Protein AF-A0AAW0PYR7-F1 (afdb_monomer)

Organism: NCBI:txid88201

InterPro domains:
  IPR011989 Armadillo-like helical [G3DSA:1.25.10.10] (12-67)
  IPR011989 Armadillo-like helical [G3DSA:1.25.10.10] (68-283)
  IPR021850 Symplekin/Pta1 [PTHR15245] (65-331)
  IPR032460 Symplekin/Pta1, N-terminal [PF11935] (59-269)

Secondary structure (DSSP, 8-state):
-------------PPP------HHHHHHHHHHHHTTS-HHHHHHHHHHHHHHHHHT-TTHHHHHHHHHHT-SS--HHHHHHHHHHHHHHHHHHHGGG-S-HHHHHHHHHHHHHHHHHTS---TT----GGGSSS--GGGS-TT-SS--HHHHHHHHHHHHHHHHHHHT-TT--HHHHHHHHHHHHHHHHH-GGGHHHHHHHHHHHHHS--TTS-HHHHHHHHHHHHHHHHHHHTSGGGGGGHHHHHHHHHHTT--HHHHHHHSPPP----------------------------------PPPPPPPPPPPPPPPPHHHHHHHHHHHHHS--------

Radius of gyration: 31.02 Å; Cα contacts (8 Å, |Δi|>4): 263; chains: 1; bounding box: 102×97×80 Å

pLDDT: mean 72.27, std 25.05, range [26.89, 98.81]

Sequence (338 aa):
MNYIEEEEVPQKKATPKNVDMTTSERVVELLNQAALIPTDEKLTVLKQVQELIINKDPSLLDNFLDWLVRSKVISEMQEACWDMLTQMKGEVLELLDSENDGVRTHAIKFTEALIIALSPRTQDSEVPKRQENDISLDKVPKDHSYIRYDTLCEEGKTALEKLLKFMVHPAISSINLTTALGSLATIARQRPMFMSEVVQAYETLHANLPPTLAKSQVSSVRKNLKMHLVAVLKHPCSLEFHGHISTLLQDLGMPQSEIARSTPAVREQRKRSRHEQYTEGKKVKIEPALIDEDEDKEEPAPLSVPKPAPVPTAQSAIDLTAEFLRPLLTPRTSPTWC

Mean predicted aligned error: 16.77 Å

Foldseek 3Di:
DDDDDDDDDDDDDDDPPPPPQDLLNLLVVLLVVLVPDDPVCNVVSLVVNLCCCLPPNVLSLQVLVVVLQPDLDADPSNVSVVVSVVVSLVVLLVQCVPPDLVSVLSSLVSLLSLLLQLADFDPQADDDPVCPPGHHLVSHDCVRPPDHSVVSNVVSVVSVVSLLVSLLDLPRDLSSNLSSLVSLLNCCRRPVVCVVVSLVSLVVCLVRPRPPDDPVSVLVNLVSSLVSLLSNQLRQSCVVVLVSSVVSNVVSPHDPVVSVVSHDDNPDPPPPPDPDDDDDDDDDDDDDDDDDDDDDDDDDDDDDDDDDDDDPPDQPVVNVVVVVCVVVPDPPPDDDDD

Solvent-accessible surface area (backbone atoms only — not comparable to full-atom values): 20804 Å² total; per-residue (Å²): 141,80,88,79,84,80,83,80,76,82,79,79,77,79,74,81,77,79,76,82,74,48,74,66,57,50,41,53,50,40,52,59,48,40,74,74,47,61,75,82,59,25,58,56,41,47,49,50,42,48,46,44,34,56,74,70,40,60,67,55,60,34,56,55,54,47,55,56,71,72,43,92,69,84,48,75,68,55,50,53,54,49,52,52,51,53,51,49,56,52,54,42,62,56,31,57,72,45,92,46,67,69,54,23,44,37,27,48,55,42,45,42,51,47,32,52,38,27,34,50,66,56,97,82,33,58,68,55,82,95,49,65,83,57,50,31,41,69,77,52,57,79,81,43,92,79,60,54,51,68,61,43,40,51,51,16,50,51,47,47,52,53,53,57,55,51,68,71,39,62,81,60,47,69,65,44,47,46,51,46,50,53,38,44,37,48,44,27,41,36,34,56,90,46,32,66,62,44,52,52,50,51,52,50,41,70,78,57,61,49,85,77,53,52,74,69,44,50,52,50,44,51,53,47,52,45,54,35,51,52,59,41,39,45,37,75,79,31,64,84,46,39,71,62,56,49,50,55,35,42,79,69,69,45,56,68,71,60,52,60,69,45,45,55,79,81,80,75,77,79,78,80,80,74,82,82,79,86,79,87,83,90,86,90,89,86,86,88,88,81,87,87,86,89,81,90,86,83,87,82,84,87,82,87,78,87,81,82,78,84,72,83,75,77,77,48,73,66,56,55,50,55,63,62,45,52,72,75,73,45,82,80,76,72,83,84,77,131

Structure (mmCIF, N/CA/C/O backbone):
data_AF-A0AAW0PYR7-F1
#
_entry.id   AF-A0AAW0PYR7-F1
#
loop_
_atom_site.group_PDB
_atom_site.id
_atom_site.type_symbol
_atom_site.label_atom_id
_atom_site.label_alt_id
_atom_site.label_comp_id
_atom_site.label_asym_id
_atom_site.label_entity_id
_atom_site.label_seq_id
_atom_site.pdbx_PDB_ins_code
_atom_site.Cartn_x
_atom_site.Cartn_y
_atom_site.Cartn_z
_atom_site.occupancy
_atom_site.B_iso_or_equiv
_atom_site.auth_seq_id
_atom_site.auth_comp_id
_atom_site.auth_asym_id
_atom_site.auth_atom_id
_atom_site.pdbx_PDB_model_num
ATOM 1 N N . MET A 1 1 ? 17.663 77.689 -35.319 1.00 43.22 1 MET A N 1
ATOM 2 C CA . MET A 1 1 ? 17.944 77.029 -34.032 1.00 43.22 1 MET A CA 1
ATOM 3 C C . MET A 1 1 ? 16.604 76.638 -33.445 1.00 43.22 1 MET A C 1
ATOM 5 O O . MET A 1 1 ? 15.871 77.524 -33.044 1.00 43.22 1 MET A O 1
ATOM 9 N N . ASN A 1 2 ? 16.237 75.368 -33.590 1.00 33.62 2 ASN A N 1
ATOM 10 C CA . ASN A 1 2 ? 15.246 74.646 -32.792 1.00 33.62 2 ASN A CA 1
ATOM 11 C C . ASN A 1 2 ? 15.366 73.183 -33.221 1.00 33.62 2 ASN A C 1
ATOM 13 O O . ASN A 1 2 ? 15.065 72.836 -34.360 1.00 33.62 2 ASN A O 1
ATOM 17 N N . TYR A 1 3 ? 15.948 72.398 -32.320 1.00 33.00 3 TYR A N 1
ATOM 18 C CA . TYR A 1 3 ? 16.056 70.950 -32.382 1.00 33.00 3 TYR A CA 1
ATOM 19 C C . TYR A 1 3 ? 14.651 70.355 -32.246 1.00 33.00 3 TYR A C 1
ATOM 21 O O . TYR A 1 3 ? 13.912 70.744 -31.343 1.00 33.00 3 TYR A O 1
ATOM 29 N N . ILE A 1 4 ? 14.294 69.430 -33.132 1.00 42.66 4 ILE A N 1
ATOM 30 C CA . ILE A 1 4 ? 13.212 68.472 -32.904 1.00 42.66 4 ILE A CA 1
ATOM 31 C C . ILE A 1 4 ? 13.921 67.122 -32.822 1.00 42.66 4 ILE A C 1
ATOM 33 O O . ILE A 1 4 ? 14.492 66.667 -33.809 1.00 42.66 4 ILE A O 1
ATOM 37 N N . GLU A 1 5 ? 13.982 66.570 -31.614 1.00 38.25 5 GLU A N 1
ATOM 38 C CA . GLU A 1 5 ? 14.457 65.214 -31.347 1.00 38.25 5 GLU A CA 1
ATOM 39 C C . GLU A 1 5 ? 13.435 64.222 -31.919 1.00 38.25 5 GLU A C 1
ATOM 41 O O . GLU A 1 5 ? 12.258 64.259 -31.560 1.00 38.25 5 GLU A O 1
ATOM 46 N N . GLU A 1 6 ? 13.870 63.359 -32.837 1.00 37.06 6 GLU A N 1
ATOM 47 C CA . GLU A 1 6 ? 13.116 62.167 -33.223 1.00 37.06 6 GLU A CA 1
ATOM 48 C C . GLU A 1 6 ? 13.254 61.130 -32.096 1.00 37.06 6 GLU A C 1
ATOM 50 O O . GLU A 1 6 ? 14.354 60.663 -31.800 1.00 37.06 6 GLU A O 1
ATOM 55 N N . GLU A 1 7 ? 12.143 60.789 -31.438 1.00 35.47 7 GLU A N 1
ATOM 56 C CA . GLU A 1 7 ? 12.083 59.689 -30.472 1.00 35.47 7 GLU A CA 1
ATOM 57 C C . GLU A 1 7 ? 12.311 58.342 -31.185 1.00 35.47 7 GLU A C 1
ATOM 59 O O . GLU A 1 7 ? 11.448 57.848 -31.916 1.00 35.47 7 GLU A O 1
ATOM 64 N N . GLU A 1 8 ? 13.458 57.703 -30.937 1.00 35.62 8 GLU A N 1
ATOM 65 C CA . GLU A 1 8 ? 13.654 56.280 -31.228 1.00 35.62 8 GLU A CA 1
ATOM 66 C C . GLU A 1 8 ? 12.763 55.430 -30.307 1.00 35.62 8 GLU A C 1
ATOM 68 O O . GLU A 1 8 ? 12.944 55.370 -29.089 1.00 35.62 8 GLU A O 1
ATOM 73 N N . VAL A 1 9 ? 11.806 54.715 -30.900 1.00 41.12 9 VAL A N 1
ATOM 74 C CA . VAL A 1 9 ? 11.006 53.695 -30.211 1.00 41.12 9 VAL A CA 1
ATOM 75 C C . VAL A 1 9 ? 11.926 52.538 -29.784 1.00 41.12 9 VAL A C 1
ATOM 77 O O . VAL A 1 9 ? 12.527 51.900 -30.653 1.00 41.12 9 VAL A O 1
ATOM 80 N N . PRO A 1 10 ? 12.025 52.176 -28.487 1.00 35.16 10 PRO A N 1
ATOM 81 C CA . PRO A 1 10 ? 12.918 51.107 -28.064 1.00 35.16 10 PRO A CA 1
ATOM 82 C C . PRO A 1 10 ? 12.384 49.754 -28.532 1.00 35.16 10 PRO A C 1
ATOM 84 O O . PRO A 1 10 ? 11.321 49.286 -28.111 1.00 35.16 10 PRO A O 1
ATOM 87 N N . GLN A 1 11 ? 13.158 49.090 -29.383 1.00 35.56 11 GLN A N 1
ATOM 88 C CA . GLN A 1 11 ? 12.917 47.717 -29.801 1.00 35.56 11 GLN A CA 1
ATOM 89 C C . GLN A 1 11 ? 13.032 46.800 -28.571 1.00 35.56 11 GLN A C 1
ATOM 91 O O . GLN A 1 11 ? 14.121 46.579 -28.035 1.00 35.56 11 GLN A O 1
ATOM 96 N N . LYS A 1 12 ? 11.897 46.283 -28.078 1.00 35.50 12 LYS A N 1
ATOM 97 C CA . LYS A 1 12 ? 11.866 45.314 -26.972 1.00 35.50 12 LYS A CA 1
ATOM 98 C C . LYS A 1 12 ? 12.662 44.067 -27.371 1.00 35.50 12 LYS A C 1
ATOM 100 O O . LYS A 1 12 ? 12.169 43.228 -28.121 1.00 35.50 12 LYS A O 1
ATOM 105 N N . LYS A 1 13 ? 13.883 43.930 -26.842 1.00 33.69 13 LYS A N 1
ATOM 106 C CA . LYS A 1 13 ? 14.625 42.664 -26.840 1.00 33.69 13 LYS A CA 1
ATOM 107 C C . LYS A 1 13 ? 13.787 41.633 -26.086 1.00 33.69 13 LYS A C 1
ATOM 109 O O . LYS A 1 13 ? 13.583 41.762 -24.881 1.00 33.69 13 LYS A O 1
ATOM 114 N N . ALA A 1 14 ? 13.282 40.634 -26.804 1.00 32.53 14 ALA A N 1
ATOM 115 C CA . ALA A 1 14 ? 12.663 39.469 -26.196 1.00 32.53 14 ALA A CA 1
ATOM 116 C C . ALA A 1 14 ? 13.722 38.746 -25.353 1.00 32.53 14 ALA A C 1
ATOM 118 O O . ALA A 1 14 ? 14.734 38.277 -25.874 1.00 32.53 14 ALA A O 1
ATOM 119 N N . THR A 1 15 ? 13.506 38.691 -24.043 1.00 30.23 15 THR A N 1
ATOM 120 C CA . THR A 1 15 ? 14.236 37.789 -23.158 1.00 30.23 15 THR A CA 1
ATOM 121 C C . THR A 1 15 ? 13.886 36.347 -23.541 1.00 30.23 15 THR A C 1
ATOM 123 O O . THR A 1 15 ? 12.708 36.057 -23.779 1.00 30.23 15 THR A O 1
ATOM 126 N N . PRO A 1 16 ? 14.863 35.427 -23.641 1.00 33.25 16 PRO A N 1
ATOM 127 C CA . PRO A 1 16 ? 14.550 34.030 -23.901 1.00 33.25 16 PRO A CA 1
ATOM 128 C C . PRO A 1 16 ? 13.720 33.503 -22.726 1.00 33.25 16 PRO A C 1
ATOM 130 O O . PRO A 1 16 ? 14.132 33.599 -21.569 1.00 33.25 16 PRO A O 1
ATOM 133 N N . LYS A 1 17 ? 12.517 32.998 -23.023 1.00 33.50 17 LYS A N 1
ATOM 134 C CA . LYS A 1 17 ? 11.684 32.294 -22.045 1.00 33.50 17 LYS A CA 1
ATOM 135 C C . LYS A 1 17 ? 12.481 31.085 -21.561 1.00 33.50 17 LYS A C 1
ATOM 137 O O . LYS A 1 17 ? 12.756 30.187 -22.350 1.00 33.50 17 LYS A O 1
ATOM 142 N N . ASN A 1 18 ? 12.856 31.093 -20.285 1.00 34.41 18 ASN A N 1
ATOM 143 C CA . ASN A 1 18 ? 13.341 29.904 -19.601 1.00 34.41 18 ASN A CA 1
ATOM 144 C C . ASN A 1 18 ? 12.210 28.872 -19.689 1.00 34.41 18 ASN A C 1
ATOM 146 O O . ASN A 1 18 ? 11.115 29.121 -19.185 1.00 34.41 18 ASN A O 1
ATOM 150 N N . VAL A 1 19 ? 12.427 27.793 -20.437 1.00 41.25 19 VAL A N 1
ATOM 151 C CA . VAL A 1 19 ? 11.472 26.688 -20.507 1.00 41.25 19 VAL A CA 1
ATOM 152 C C . VAL A 1 19 ? 11.574 25.983 -19.162 1.00 41.25 19 VAL A C 1
ATOM 154 O O . VAL A 1 19 ? 12.607 25.386 -18.867 1.00 41.25 19 VAL A O 1
ATOM 157 N N . ASP A 1 20 ? 10.546 26.118 -18.324 1.00 40.44 20 ASP A N 1
ATOM 158 C CA . ASP A 1 20 ? 10.437 25.335 -17.095 1.00 40.44 20 ASP A CA 1
ATOM 159 C C . ASP A 1 20 ? 10.417 23.854 -17.482 1.00 40.44 20 ASP A C 1
ATOM 161 O O . ASP A 1 20 ? 9.446 23.350 -18.046 1.00 40.44 20 ASP A O 1
ATOM 165 N N . MET A 1 21 ? 11.535 23.181 -17.227 1.00 50.12 21 MET A N 1
ATOM 166 C CA . MET A 1 21 ? 11.726 21.765 -17.500 1.00 50.12 21 MET A CA 1
ATOM 167 C C . MET A 1 21 ? 10.786 20.944 -16.615 1.00 50.12 21 MET A C 1
ATOM 169 O O . MET A 1 21 ? 10.737 21.125 -15.393 1.00 50.12 21 MET A O 1
ATOM 173 N N . THR A 1 22 ? 10.030 20.030 -17.217 1.00 64.88 22 THR A N 1
ATOM 174 C CA . THR A 1 22 ? 9.122 19.151 -16.474 1.00 64.88 22 THR A CA 1
ATOM 175 C C . THR A 1 22 ? 9.916 18.168 -15.610 1.00 64.88 22 THR A C 1
ATOM 177 O O . THR A 1 22 ? 11.060 17.823 -15.905 1.00 64.88 22 THR A O 1
ATOM 180 N N . THR A 1 23 ? 9.314 17.661 -14.528 1.00 54.09 23 THR A N 1
ATOM 181 C CA . THR A 1 23 ? 9.998 16.689 -13.647 1.00 54.09 23 THR A CA 1
ATOM 182 C C . THR A 1 23 ? 10.374 15.402 -14.397 1.00 54.09 23 THR A C 1
ATOM 184 O O . THR A 1 23 ? 11.406 14.809 -14.102 1.00 54.09 23 THR A O 1
ATOM 187 N N . SER A 1 24 ? 9.609 15.035 -15.432 1.00 44.00 24 SER A N 1
ATOM 188 C CA . SER A 1 24 ? 9.922 13.916 -16.329 1.00 44.00 24 SER A CA 1
ATOM 189 C C . SER A 1 24 ? 11.177 14.155 -17.179 1.00 44.00 24 SER A C 1
ATOM 191 O O . SER A 1 24 ? 12.067 13.310 -17.202 1.00 44.00 24 SER A O 1
ATOM 193 N N . GLU A 1 25 ? 11.303 15.332 -17.798 1.00 55.03 25 GLU A N 1
ATOM 194 C CA . GLU A 1 25 ? 12.482 15.724 -18.581 1.00 55.03 25 GLU A CA 1
ATOM 195 C C . GLU A 1 25 ? 13.717 15.817 -17.689 1.00 55.03 25 GLU A C 1
ATOM 197 O O . GLU A 1 25 ? 14.790 15.354 -18.071 1.00 55.03 25 GLU A O 1
ATOM 202 N N . ARG A 1 26 ? 13.545 16.319 -16.461 1.00 60.19 26 ARG A N 1
ATOM 203 C CA . ARG A 1 26 ? 14.627 16.382 -15.483 1.00 60.19 26 ARG A CA 1
ATOM 204 C C . ARG A 1 26 ? 15.095 14.995 -15.048 1.00 60.19 26 ARG A C 1
ATOM 206 O O . ARG A 1 26 ? 16.295 14.787 -14.916 1.00 60.19 26 ARG A O 1
ATOM 213 N N . VAL A 1 27 ? 14.184 14.042 -14.842 1.00 53.91 27 VAL A N 1
ATOM 214 C CA . VAL A 1 27 ? 14.557 12.658 -14.514 1.00 53.91 27 VAL A CA 1
ATOM 215 C C . VAL A 1 27 ? 15.264 11.989 -15.691 1.00 53.91 27 VAL A C 1
ATOM 217 O O . VAL A 1 27 ? 16.297 11.365 -15.480 1.00 53.91 27 VAL A O 1
ATOM 220 N N . VAL A 1 28 ? 14.791 12.171 -16.926 1.00 50.06 28 VAL A N 1
ATOM 221 C CA . VAL A 1 28 ? 15.466 11.642 -18.125 1.00 50.06 28 VAL A CA 1
ATOM 222 C C . VAL A 1 28 ? 16.863 12.247 -18.299 1.00 50.06 28 VAL A C 1
ATOM 224 O O . VAL A 1 28 ? 17.816 11.522 -18.571 1.00 50.06 28 VAL A O 1
ATOM 227 N N . GLU A 1 29 ? 17.021 13.556 -18.097 1.00 59.75 29 GLU A N 1
ATOM 228 C CA . GLU A 1 29 ? 18.321 14.230 -18.158 1.00 59.75 29 GLU A CA 1
ATOM 229 C C . GLU A 1 29 ? 19.278 13.715 -17.075 1.00 59.75 29 GLU A C 1
ATOM 231 O O . GLU A 1 29 ? 20.422 13.381 -17.375 1.00 59.75 29 GLU A O 1
ATOM 236 N N . LEU A 1 30 ? 18.802 13.580 -15.835 1.00 58.44 30 LEU A N 1
ATOM 237 C CA . LEU A 1 30 ? 19.595 13.040 -14.731 1.00 58.44 30 LEU A CA 1
ATOM 238 C C . LEU A 1 30 ? 19.968 11.569 -14.964 1.00 58.44 30 LEU A C 1
ATOM 240 O O . LEU A 1 30 ? 21.088 11.173 -14.661 1.00 58.44 30 LEU A O 1
ATOM 244 N N . LEU A 1 31 ? 19.081 10.759 -15.544 1.00 50.75 31 LEU A N 1
ATOM 245 C CA . LEU A 1 31 ? 19.384 9.370 -15.900 1.00 50.75 31 LEU A CA 1
ATOM 246 C C . LEU A 1 31 ? 20.433 9.286 -17.020 1.00 50.75 31 LEU A C 1
ATOM 248 O O . LEU A 1 31 ? 21.389 8.521 -16.901 1.00 50.75 31 LEU A O 1
ATOM 252 N N . ASN A 1 32 ? 20.315 10.121 -18.055 1.00 57.72 32 ASN A N 1
ATOM 253 C CA . ASN A 1 32 ? 21.316 10.226 -19.121 1.00 57.72 32 ASN A CA 1
ATOM 254 C C . ASN A 1 32 ? 22.664 10.724 -18.589 1.00 57.72 32 ASN A C 1
ATOM 256 O O . ASN A 1 32 ? 23.714 10.245 -19.011 1.00 57.72 32 ASN A O 1
ATOM 260 N N . GLN A 1 33 ? 22.645 11.653 -17.633 1.00 59.59 33 GLN A N 1
ATOM 261 C CA . GLN A 1 33 ? 23.845 12.113 -16.951 1.00 59.59 33 GLN A CA 1
ATOM 262 C C . GLN A 1 33 ? 24.462 10.964 -16.146 1.00 59.59 33 GLN A C 1
ATOM 264 O O . GLN A 1 33 ? 25.628 10.655 -16.349 1.00 59.59 33 GLN A O 1
ATOM 269 N N . ALA A 1 34 ? 23.681 10.259 -15.320 1.00 50.59 34 ALA A N 1
ATOM 270 C CA . ALA A 1 34 ? 24.126 9.115 -14.519 1.00 50.59 34 ALA A CA 1
ATOM 271 C C . ALA A 1 34 ? 24.724 7.958 -15.344 1.00 50.59 34 ALA A C 1
ATOM 273 O O . ALA A 1 34 ? 25.555 7.211 -14.823 1.00 50.59 34 ALA A O 1
ATOM 274 N N . ALA A 1 35 ? 24.328 7.802 -16.610 1.00 49.88 35 ALA A N 1
ATOM 275 C CA . ALA A 1 35 ? 24.907 6.819 -17.527 1.00 49.88 35 ALA A CA 1
ATOM 276 C C . ALA A 1 35 ? 26.350 7.158 -17.956 1.00 49.88 35 ALA A C 1
ATOM 278 O O . ALA A 1 35 ? 27.081 6.271 -18.391 1.00 49.88 35 ALA A O 1
ATOM 279 N N . LEU A 1 36 ? 26.767 8.422 -17.820 1.00 59.31 36 LEU A N 1
ATOM 280 C CA . LEU A 1 36 ? 28.033 8.950 -18.340 1.00 59.31 36 LEU A CA 1
ATOM 281 C C . LEU A 1 36 ? 29.072 9.285 -17.252 1.00 59.31 36 LEU A C 1
ATOM 283 O O . LEU A 1 36 ? 30.205 9.622 -17.594 1.00 59.31 36 LEU A O 1
ATOM 287 N N . ILE A 1 37 ? 28.718 9.205 -15.962 1.00 50.97 37 ILE A N 1
ATOM 288 C CA . ILE A 1 37 ? 29.590 9.582 -14.828 1.00 50.97 37 ILE A CA 1
ATOM 289 C C . ILE A 1 37 ? 30.110 8.366 -14.036 1.00 50.97 37 ILE A C 1
ATOM 291 O O . ILE A 1 37 ? 29.413 7.350 -13.938 1.00 50.97 37 ILE A O 1
ATOM 295 N N . PRO A 1 38 ? 31.313 8.462 -13.426 1.00 50.78 38 PRO A N 1
ATOM 296 C CA . PRO A 1 38 ? 31.878 7.422 -12.564 1.00 50.78 38 PRO A CA 1
ATOM 297 C C . PRO A 1 38 ? 31.019 7.131 -11.321 1.00 50.78 38 PRO A C 1
ATOM 299 O O . PRO A 1 38 ? 30.255 7.978 -10.852 1.00 50.78 38 PRO A O 1
ATOM 302 N N . THR A 1 39 ? 31.187 5.931 -10.758 1.00 49.97 39 THR A N 1
ATOM 303 C CA . THR A 1 39 ? 30.359 5.341 -9.687 1.00 49.97 39 THR A CA 1
ATOM 304 C C . THR A 1 39 ? 30.121 6.254 -8.476 1.00 49.97 39 THR A C 1
ATOM 306 O O . THR A 1 39 ? 29.016 6.262 -7.932 1.00 49.97 39 THR A O 1
ATOM 309 N N . ASP A 1 40 ? 31.108 7.061 -8.086 1.00 50.38 40 ASP A N 1
ATOM 310 C CA . ASP A 1 40 ? 31.042 7.892 -6.876 1.00 50.38 40 ASP A CA 1
ATOM 311 C C . ASP A 1 40 ? 30.098 9.103 -7.028 1.00 50.38 40 ASP A C 1
ATOM 313 O O . ASP A 1 40 ? 29.408 9.489 -6.083 1.00 50.38 40 ASP A O 1
ATOM 317 N N . GLU A 1 41 ? 29.989 9.668 -8.236 1.00 53.16 41 GLU A N 1
ATOM 318 C CA . GLU A 1 41 ? 29.075 10.783 -8.545 1.00 53.16 41 GLU A CA 1
ATOM 319 C C . GLU A 1 41 ? 27.682 10.290 -8.961 1.00 53.16 41 GLU A C 1
ATOM 321 O O . GLU A 1 41 ? 26.674 10.976 -8.752 1.00 53.16 41 GLU A O 1
ATOM 326 N N . LYS A 1 42 ? 27.608 9.051 -9.463 1.00 49.62 42 LYS A N 1
ATOM 327 C CA . LYS A 1 42 ? 26.368 8.370 -9.846 1.00 49.62 42 LYS A CA 1
ATOM 328 C C . LYS A 1 42 ? 25.388 8.268 -8.676 1.00 49.62 42 LYS A C 1
ATOM 330 O O . LYS A 1 42 ? 24.206 8.537 -8.857 1.00 49.62 42 LYS A O 1
ATOM 335 N N . LEU A 1 43 ? 25.873 7.989 -7.463 1.00 47.50 43 LEU A N 1
ATOM 336 C CA . LEU A 1 43 ? 25.052 7.953 -6.243 1.00 47.50 43 LEU A CA 1
ATOM 337 C C . LEU A 1 43 ? 24.356 9.289 -5.940 1.00 47.50 43 LEU A C 1
ATOM 339 O O . LEU A 1 43 ? 23.258 9.296 -5.391 1.00 47.50 43 LEU A O 1
ATOM 343 N N . THR A 1 44 ? 24.957 10.424 -6.302 1.00 53.12 44 THR A N 1
ATOM 344 C CA . THR A 1 44 ? 24.372 11.754 -6.055 1.00 53.12 44 THR A CA 1
ATOM 345 C C . THR A 1 44 ? 23.258 12.061 -7.051 1.00 53.12 44 THR A C 1
ATOM 347 O O . THR A 1 44 ? 22.194 12.543 -6.666 1.00 53.12 44 THR A O 1
ATOM 350 N N . VAL A 1 45 ? 23.469 11.728 -8.324 1.00 52.75 45 VAL A N 1
ATOM 351 C CA . VAL A 1 45 ? 22.460 11.896 -9.380 1.00 52.75 45 VAL A CA 1
ATOM 352 C C . VAL A 1 45 ? 21.302 10.911 -9.200 1.00 52.75 45 VAL A C 1
ATOM 354 O O . VAL A 1 45 ? 20.140 11.287 -9.337 1.00 52.75 45 VAL A O 1
ATOM 357 N N . LEU A 1 46 ? 21.597 9.678 -8.786 1.00 52.34 46 LEU A N 1
ATOM 358 C CA . LEU A 1 46 ? 20.591 8.680 -8.426 1.00 52.34 46 LEU A CA 1
ATOM 359 C C . LEU A 1 46 ? 19.774 9.104 -7.207 1.00 52.34 46 LEU A C 1
ATOM 361 O O . LEU A 1 46 ? 18.556 8.976 -7.244 1.00 52.34 46 LEU A O 1
ATOM 365 N N . LYS A 1 47 ? 20.395 9.700 -6.181 1.00 55.03 47 LYS A N 1
ATOM 366 C CA . LYS A 1 47 ? 19.660 10.308 -5.062 1.00 55.03 47 LYS A CA 1
ATOM 367 C C . LYS A 1 47 ? 18.739 11.436 -5.519 1.00 55.03 47 LYS A C 1
ATOM 369 O O . LYS A 1 47 ? 17.653 11.546 -4.976 1.00 55.03 47 LYS A O 1
ATOM 374 N N . GLN A 1 48 ? 19.110 12.226 -6.529 1.00 57.84 48 GLN A N 1
ATOM 375 C CA . GLN A 1 48 ? 18.228 13.262 -7.085 1.00 57.84 48 GLN A CA 1
ATOM 376 C C . GLN A 1 48 ? 17.056 12.673 -7.878 1.00 57.84 48 GLN A C 1
ATOM 378 O O . GLN A 1 48 ? 15.932 13.139 -7.730 1.00 57.84 48 GLN A O 1
ATOM 383 N N . VAL A 1 49 ? 17.281 11.634 -8.688 1.00 55.81 49 VAL A N 1
ATOM 384 C CA . VAL A 1 49 ? 16.196 10.917 -9.387 1.00 55.81 49 VAL A CA 1
ATOM 385 C C . VAL A 1 49 ? 15.265 10.241 -8.383 1.00 55.81 49 VAL A C 1
ATOM 387 O O . VAL A 1 49 ? 14.049 10.378 -8.480 1.00 55.81 49 VAL A O 1
ATOM 390 N N . GLN A 1 50 ? 15.838 9.585 -7.378 1.00 52.78 50 GLN A N 1
ATOM 391 C CA . GLN A 1 50 ? 15.122 8.994 -6.259 1.00 52.78 50 GLN A CA 1
ATOM 392 C C . GLN A 1 50 ? 14.325 10.061 -5.497 1.00 52.78 50 GLN A C 1
ATOM 394 O O . GLN A 1 50 ? 13.150 9.859 -5.232 1.00 52.78 50 GLN A O 1
ATOM 399 N N . GLU A 1 51 ? 14.904 11.223 -5.198 1.00 57.41 51 GLU A N 1
ATOM 400 C CA . GLU A 1 51 ? 14.215 12.328 -4.527 1.00 57.41 51 GLU A CA 1
ATOM 401 C C . GLU A 1 51 ? 13.065 12.880 -5.383 1.00 57.41 51 GLU A C 1
ATOM 403 O O . GLU A 1 51 ? 11.987 13.158 -4.864 1.00 57.41 51 GLU A O 1
ATOM 408 N N . LEU A 1 52 ? 13.238 12.975 -6.703 1.00 57.66 52 LEU A N 1
ATOM 409 C CA . LEU A 1 52 ? 12.181 13.408 -7.618 1.00 57.66 52 LEU A CA 1
ATOM 410 C C . LEU A 1 52 ? 11.053 12.371 -7.733 1.00 57.66 52 LEU A C 1
ATOM 412 O O . LEU A 1 52 ? 9.883 12.745 -7.714 1.00 57.66 52 LEU A O 1
ATOM 416 N N . ILE A 1 53 ? 11.364 11.078 -7.792 1.00 58.81 53 ILE A N 1
ATOM 417 C CA . ILE A 1 53 ? 10.351 10.019 -7.912 1.00 58.81 53 ILE A CA 1
ATOM 418 C C . ILE A 1 53 ? 9.650 9.759 -6.568 1.00 58.81 53 ILE A C 1
ATOM 420 O O . ILE A 1 53 ? 8.430 9.625 -6.527 1.00 58.81 53 ILE A O 1
ATOM 424 N N . ILE A 1 54 ? 10.388 9.736 -5.454 1.00 54.31 54 ILE A N 1
ATOM 425 C CA . ILE A 1 54 ? 9.839 9.491 -4.111 1.00 54.31 54 ILE A CA 1
ATOM 426 C C . ILE A 1 54 ? 9.090 10.719 -3.577 1.00 54.31 54 ILE A C 1
ATOM 428 O O . ILE A 1 54 ? 8.001 10.568 -3.022 1.00 54.31 54 ILE A O 1
ATOM 432 N N . ASN A 1 55 ? 9.655 11.926 -3.714 1.00 44.00 55 ASN A N 1
ATOM 433 C CA . ASN A 1 55 ? 9.121 13.122 -3.050 1.00 44.00 55 ASN A CA 1
ATOM 434 C C . ASN A 1 55 ? 8.316 14.044 -3.971 1.00 44.00 55 ASN A C 1
ATOM 436 O O . ASN A 1 55 ? 7.564 14.873 -3.456 1.00 44.00 55 ASN A O 1
ATOM 440 N N . LYS A 1 56 ? 8.459 13.948 -5.303 1.00 48.81 56 LYS A N 1
ATOM 441 C CA . LYS A 1 56 ? 7.707 14.809 -6.233 1.00 48.81 56 LYS A CA 1
ATOM 442 C C . LYS A 1 56 ? 6.650 14.083 -7.047 1.00 48.81 56 LYS A C 1
ATOM 444 O O . LYS A 1 56 ? 5.526 14.577 -7.078 1.00 48.81 56 LYS A O 1
ATOM 449 N N . ASP A 1 57 ? 6.970 12.965 -7.694 1.00 55.22 57 ASP A N 1
ATOM 450 C CA . ASP A 1 57 ? 5.991 12.300 -8.556 1.00 55.22 57 ASP A CA 1
ATOM 451 C C . ASP A 1 57 ? 6.218 10.784 -8.729 1.00 55.22 57 ASP A C 1
ATOM 453 O O . ASP A 1 57 ? 6.922 10.351 -9.648 1.00 55.22 57 ASP A O 1
ATOM 457 N N . PRO A 1 58 ? 5.567 9.954 -7.891 1.00 57.38 58 PRO A N 1
ATOM 458 C CA . PRO A 1 58 ? 5.590 8.500 -8.033 1.00 57.38 58 PRO A CA 1
ATOM 459 C C . PRO A 1 58 ? 5.034 7.982 -9.371 1.00 57.38 58 PRO A C 1
ATOM 461 O O . PRO A 1 58 ? 5.350 6.854 -9.744 1.00 57.38 58 PRO A O 1
ATOM 464 N N . SER A 1 59 ? 4.248 8.779 -10.116 1.00 58.59 59 SER A N 1
ATOM 465 C CA . SER A 1 59 ? 3.677 8.369 -11.416 1.00 58.59 59 SER A CA 1
ATOM 466 C C . SER A 1 59 ? 4.713 8.272 -12.541 1.00 58.59 59 SER A C 1
ATOM 468 O O . SER A 1 59 ? 4.448 7.714 -13.603 1.00 58.59 59 SER A O 1
ATOM 470 N N . LEU A 1 60 ? 5.942 8.743 -12.309 1.00 60.00 60 LEU A N 1
ATOM 471 C CA . LEU A 1 60 ? 7.027 8.599 -13.276 1.00 60.00 60 LEU A CA 1
ATOM 472 C C . LEU A 1 60 ? 7.394 7.134 -13.550 1.00 60.00 60 LEU A C 1
ATOM 474 O O . LEU A 1 60 ? 7.844 6.833 -14.653 1.00 60.00 60 LEU A O 1
ATOM 478 N N . LEU A 1 61 ? 7.157 6.221 -12.600 1.00 65.12 61 LEU A N 1
ATOM 479 C CA . LEU A 1 61 ? 7.352 4.781 -12.802 1.00 65.12 61 LEU A CA 1
ATOM 480 C C . LEU A 1 61 ? 6.457 4.234 -13.928 1.00 65.12 61 LEU A C 1
ATOM 482 O O . LEU A 1 61 ? 6.910 3.416 -14.734 1.00 65.12 61 LEU A O 1
ATOM 486 N N . ASP A 1 62 ? 5.233 4.750 -14.033 1.00 67.69 62 ASP A N 1
ATOM 487 C CA . ASP A 1 62 ? 4.265 4.354 -15.056 1.00 67.69 62 ASP A CA 1
ATOM 488 C C . ASP A 1 62 ? 4.706 4.831 -16.447 1.00 67.69 62 ASP A C 1
ATOM 490 O O . ASP A 1 62 ? 4.613 4.091 -17.427 1.00 67.69 62 ASP A O 1
ATOM 494 N N . ASN A 1 63 ? 5.287 6.029 -16.539 1.00 66.38 63 ASN A N 1
ATOM 495 C CA . ASN A 1 63 ? 5.775 6.578 -17.806 1.00 66.38 63 ASN A CA 1
ATOM 496 C C . ASN A 1 63 ? 6.947 5.767 -18.390 1.00 66.38 63 ASN A C 1
ATOM 498 O O . ASN A 1 63 ? 6.995 5.534 -19.599 1.00 66.38 63 ASN A O 1
ATOM 502 N N . PHE A 1 64 ? 7.880 5.304 -17.548 1.00 66.44 64 PHE A N 1
ATOM 503 C CA . PHE A 1 64 ? 9.000 4.470 -18.005 1.00 66.44 64 PHE A CA 1
ATOM 504 C C . PHE A 1 64 ? 8.548 3.076 -18.443 1.00 66.44 64 PHE A C 1
ATOM 506 O O . PHE A 1 64 ? 9.007 2.579 -19.475 1.00 66.44 64 PHE A O 1
ATOM 513 N N . LEU A 1 65 ? 7.636 2.453 -17.691 1.00 70.94 65 LEU A N 1
ATOM 514 C CA . LEU A 1 65 ? 7.089 1.151 -18.063 1.00 70.94 65 LEU A CA 1
ATOM 515 C C . LEU A 1 65 ? 6.285 1.247 -19.374 1.00 70.94 65 LEU A C 1
ATOM 517 O O . LEU A 1 65 ? 6.454 0.395 -20.245 1.00 70.94 65 LEU A O 1
ATOM 521 N N . ASP A 1 66 ? 5.489 2.305 -19.570 1.00 76.50 66 ASP A N 1
ATOM 522 C CA . ASP A 1 66 ? 4.746 2.543 -20.818 1.00 76.50 66 ASP A CA 1
ATOM 523 C C . ASP A 1 66 ? 5.677 2.743 -22.024 1.00 76.50 66 ASP A C 1
ATOM 525 O O . ASP A 1 66 ? 5.444 2.175 -23.094 1.00 76.50 66 ASP A O 1
ATOM 529 N N . TRP A 1 67 ? 6.782 3.473 -21.848 1.00 74.88 67 TRP A N 1
ATOM 530 C CA . TRP A 1 67 ? 7.775 3.677 -22.903 1.00 74.88 67 TRP A CA 1
ATOM 531 C C . TRP A 1 67 ? 8.445 2.374 -23.363 1.00 74.88 67 TRP A C 1
ATOM 533 O O . TRP A 1 67 ? 8.587 2.136 -24.570 1.00 74.88 67 TRP A O 1
ATOM 543 N N . LEU A 1 68 ? 8.827 1.507 -22.421 1.00 74.62 68 LEU A N 1
ATOM 544 C CA . LEU A 1 68 ? 9.451 0.225 -22.750 1.00 74.62 68 LEU A CA 1
ATOM 545 C C . LEU A 1 68 ? 8.464 -0.734 -23.407 1.00 74.62 68 LEU A C 1
ATOM 547 O O . LEU A 1 68 ? 8.779 -1.304 -24.445 1.00 74.62 68 LEU A O 1
ATOM 551 N N . VAL A 1 69 ? 7.250 -0.849 -22.866 1.00 79.00 69 VAL A N 1
ATOM 552 C CA . VAL A 1 69 ? 6.217 -1.766 -23.375 1.00 79.00 69 VAL A CA 1
ATOM 553 C C . VAL A 1 69 ? 5.798 -1.432 -24.810 1.00 79.00 69 VAL A C 1
ATOM 555 O O . VAL A 1 69 ? 5.453 -2.323 -25.587 1.00 79.00 69 VAL A O 1
ATOM 558 N N . ARG A 1 70 ? 5.838 -0.153 -25.198 1.00 78.62 70 ARG A N 1
ATOM 559 C CA . ARG A 1 70 ? 5.530 0.288 -26.571 1.00 78.62 70 ARG A CA 1
ATOM 560 C C . ARG A 1 70 ? 6.676 0.068 -27.561 1.00 78.62 70 ARG A C 1
ATOM 562 O O . ARG A 1 70 ? 6.458 0.177 -28.771 1.00 78.62 70 ARG A O 1
ATOM 569 N N . SER A 1 71 ? 7.884 -0.212 -27.081 1.00 75.94 71 SER A N 1
ATOM 570 C CA . SER A 1 71 ? 9.078 -0.325 -27.917 1.00 75.94 71 SER A CA 1
ATOM 571 C C . SER A 1 71 ? 9.204 -1.733 -28.501 1.00 75.94 71 SER A C 1
ATOM 573 O O . SER A 1 71 ? 9.367 -2.711 -27.785 1.00 75.94 71 SER A O 1
ATOM 575 N N . LYS A 1 72 ? 9.155 -1.850 -29.836 1.00 71.19 72 LYS A N 1
ATOM 576 C CA . LYS A 1 72 ? 9.258 -3.152 -30.533 1.00 71.19 72 LYS A CA 1
ATOM 577 C C . LYS A 1 72 ? 10.648 -3.785 -30.444 1.00 71.19 72 LYS A C 1
ATOM 579 O O . LYS A 1 72 ? 10.773 -5.003 -30.522 1.00 71.19 72 LYS A O 1
ATOM 584 N N . VAL A 1 73 ? 11.679 -2.952 -30.352 1.00 76.06 73 VAL A N 1
ATOM 585 C CA . VAL A 1 73 ? 13.075 -3.352 -30.173 1.00 76.06 73 VAL A CA 1
ATOM 586 C C . VAL A 1 73 ? 13.617 -2.497 -29.044 1.00 76.06 73 VAL A C 1
ATOM 588 O O . VAL A 1 73 ? 13.476 -1.275 -29.091 1.00 76.06 73 VAL A O 1
ATOM 591 N N . ILE A 1 74 ? 14.191 -3.143 -28.035 1.00 78.06 74 ILE A N 1
ATOM 592 C CA . ILE A 1 74 ? 14.790 -2.464 -26.891 1.00 78.06 74 ILE A CA 1
ATOM 593 C C . ILE A 1 74 ? 16.248 -2.145 -27.239 1.00 78.06 74 ILE A C 1
ATOM 595 O O . ILE A 1 74 ? 16.980 -3.004 -27.723 1.00 78.06 74 ILE A O 1
ATOM 599 N N . SER A 1 75 ? 16.638 -0.883 -27.073 1.00 75.81 75 SER A N 1
ATOM 600 C CA . SER A 1 75 ? 18.016 -0.405 -27.253 1.00 75.81 75 SER A CA 1
ATOM 601 C C . SER A 1 75 ? 18.848 -0.571 -25.978 1.00 75.81 75 SER A C 1
ATOM 603 O O . SER A 1 75 ? 18.293 -0.573 -24.885 1.00 75.81 75 SER A O 1
ATOM 605 N N . GLU A 1 76 ? 20.180 -0.594 -26.086 1.00 72.38 76 GLU A N 1
ATOM 606 C CA . GLU A 1 76 ? 21.086 -0.660 -24.919 1.00 72.38 76 GLU A CA 1
ATOM 607 C C . GLU A 1 76 ? 20.812 0.454 -23.889 1.00 72.38 76 GLU A C 1
ATOM 609 O O . GLU A 1 76 ? 20.862 0.229 -22.683 1.00 72.38 76 GLU A O 1
ATOM 614 N N . MET A 1 77 ? 20.454 1.658 -24.354 1.00 70.38 77 MET A N 1
ATOM 615 C CA . MET A 1 77 ? 20.061 2.765 -23.473 1.00 70.38 77 MET A CA 1
ATOM 616 C C . MET A 1 77 ? 18.778 2.443 -22.694 1.00 70.38 77 MET A C 1
ATOM 618 O O . MET A 1 77 ? 18.674 2.737 -21.507 1.00 70.38 77 MET A O 1
ATOM 622 N N . GLN A 1 78 ? 17.796 1.828 -23.353 1.00 66.38 78 GLN A N 1
ATOM 623 C CA . GLN A 1 78 ? 16.544 1.418 -22.719 1.00 66.38 78 GLN A CA 1
ATOM 624 C C . GLN A 1 78 ? 16.758 0.310 -21.688 1.00 66.38 78 GLN A C 1
ATOM 626 O O . GLN A 1 78 ? 16.151 0.366 -20.619 1.00 66.38 78 GLN A O 1
ATOM 631 N N . GLU A 1 79 ? 17.634 -0.652 -21.982 1.00 73.31 79 GLU A N 1
ATOM 632 C CA . GLU A 1 79 ? 18.041 -1.691 -21.031 1.00 73.31 79 GLU A CA 1
ATOM 633 C C . GLU A 1 79 ? 18.697 -1.061 -19.796 1.00 73.31 79 GLU A C 1
ATOM 635 O O . GLU A 1 79 ? 18.247 -1.294 -18.675 1.00 73.31 79 GLU A O 1
ATOM 640 N N . ALA A 1 80 ? 19.660 -0.152 -19.992 1.00 68.50 80 ALA A N 1
ATOM 641 C CA . ALA A 1 80 ? 20.324 0.552 -18.896 1.00 68.50 80 ALA A CA 1
ATOM 642 C C . ALA A 1 80 ? 19.346 1.378 -18.038 1.00 68.50 80 ALA A C 1
ATOM 644 O O . ALA A 1 80 ? 19.415 1.342 -16.807 1.00 68.50 80 ALA A O 1
ATOM 645 N N . CYS A 1 81 ? 18.402 2.097 -18.658 1.00 65.50 81 CYS A N 1
ATOM 646 C CA . CYS A 1 81 ? 17.360 2.821 -17.927 1.00 65.50 81 CYS A CA 1
ATOM 647 C C . CYS A 1 81 ? 16.451 1.877 -17.125 1.00 65.50 81 CYS A C 1
ATOM 649 O O . CYS A 1 81 ? 16.074 2.200 -15.995 1.00 65.50 81 CYS A O 1
ATOM 651 N N . TRP A 1 82 ? 16.097 0.717 -17.684 1.00 76.25 82 TRP A N 1
ATOM 652 C CA . TRP A 1 82 ? 15.279 -0.279 -16.995 1.00 76.25 82 TRP A CA 1
ATOM 653 C C . TRP A 1 82 ? 15.999 -0.908 -15.803 1.00 76.25 82 TRP A C 1
ATOM 655 O O . TRP A 1 82 ? 15.397 -1.072 -14.737 1.00 76.25 82 TRP A O 1
ATOM 665 N N . ASP A 1 83 ? 17.281 -1.223 -15.955 1.00 74.69 83 ASP A N 1
ATOM 666 C CA . ASP A 1 83 ? 18.104 -1.785 -14.886 1.00 74.69 83 ASP A CA 1
ATOM 667 C C . ASP A 1 83 ? 18.245 -0.790 -13.733 1.00 74.69 83 ASP A C 1
ATOM 669 O O . ASP A 1 83 ? 18.052 -1.150 -12.571 1.00 74.69 83 ASP A O 1
ATOM 673 N N . MET A 1 84 ? 18.464 0.491 -14.047 1.00 65.56 84 MET A N 1
ATOM 674 C CA . MET A 1 84 ? 18.483 1.563 -13.049 1.00 65.56 84 MET A CA 1
ATOM 675 C C . MET A 1 84 ? 17.141 1.702 -12.324 1.00 65.56 84 MET A C 1
ATOM 677 O O . MET A 1 84 ? 17.114 1.811 -11.099 1.00 65.56 84 MET A O 1
ATOM 681 N N . LEU A 1 85 ? 16.018 1.666 -13.051 1.00 71.19 85 LEU A N 1
ATOM 682 C CA . LEU A 1 85 ? 14.688 1.712 -12.441 1.00 71.19 85 LEU A CA 1
ATOM 683 C C . LEU A 1 85 ? 14.448 0.494 -11.537 1.00 71.19 85 LEU A C 1
ATOM 685 O O . LEU A 1 85 ? 13.872 0.622 -10.458 1.00 71.19 85 LEU A O 1
ATOM 689 N N . THR A 1 86 ? 14.893 -0.688 -11.963 1.00 77.25 86 THR A N 1
ATOM 690 C CA . THR A 1 86 ? 14.795 -1.944 -11.205 1.00 77.25 86 THR A CA 1
ATOM 691 C C . THR A 1 86 ? 15.618 -1.900 -9.925 1.00 77.25 86 THR A C 1
ATOM 693 O O . THR A 1 86 ? 15.096 -2.243 -8.864 1.00 77.25 86 THR A O 1
ATOM 696 N N . GLN A 1 87 ? 16.842 -1.378 -9.986 1.00 75.31 87 GLN A N 1
ATOM 697 C CA . GLN A 1 87 ? 17.656 -1.143 -8.799 1.00 75.31 87 GLN A CA 1
ATOM 698 C C . GLN A 1 87 ? 16.985 -0.139 -7.851 1.00 75.31 87 GLN A C 1
ATOM 700 O O . GLN A 1 87 ? 16.803 -0.432 -6.670 1.00 75.31 87 GLN A O 1
ATOM 705 N N . MET A 1 88 ? 16.543 1.009 -8.371 1.00 74.25 88 MET A N 1
ATOM 706 C CA . MET A 1 88 ? 15.906 2.055 -7.571 1.00 74.25 88 MET A CA 1
ATOM 707 C C . MET A 1 88 ? 14.647 1.539 -6.862 1.00 74.25 88 MET A C 1
ATOM 709 O O . MET A 1 88 ? 14.467 1.808 -5.677 1.00 74.25 88 MET A O 1
ATOM 713 N N . LYS A 1 89 ? 13.794 0.762 -7.549 1.00 80.75 89 LYS A N 1
ATOM 714 C CA . LYS A 1 89 ? 12.622 0.103 -6.941 1.00 80.75 89 LYS A CA 1
ATOM 715 C C . LYS A 1 89 ? 13.021 -0.707 -5.698 1.00 80.75 89 LYS A C 1
ATOM 717 O O . LYS A 1 89 ? 12.357 -0.604 -4.668 1.00 80.75 89 LYS A O 1
ATOM 722 N N . GLY A 1 90 ? 14.105 -1.481 -5.792 1.00 80.75 90 GLY A N 1
ATOM 723 C CA . GLY A 1 90 ? 14.661 -2.254 -4.680 1.00 80.75 90 GLY A CA 1
ATOM 724 C C . GLY A 1 90 ? 15.118 -1.374 -3.516 1.00 80.75 90 GLY A C 1
ATOM 725 O O . GLY A 1 90 ? 14.692 -1.598 -2.385 1.00 80.75 90 GLY A O 1
ATOM 726 N N . GLU A 1 91 ? 15.893 -0.328 -3.805 1.00 76.94 91 GLU A N 1
ATOM 727 C CA . GLU A 1 91 ? 16.400 0.618 -2.802 1.00 76.94 91 GLU A CA 1
ATOM 728 C C . GLU A 1 91 ? 15.264 1.334 -2.053 1.00 76.94 91 GLU A C 1
ATOM 730 O O . GLU A 1 91 ? 15.310 1.458 -0.832 1.00 76.94 91 GLU A O 1
ATOM 735 N N . VAL A 1 92 ? 14.195 1.767 -2.740 1.00 75.88 92 VAL A N 1
ATOM 736 C CA . VAL A 1 92 ? 13.055 2.411 -2.056 1.00 75.88 92 VAL A CA 1
ATOM 737 C C . VAL A 1 92 ? 12.310 1.437 -1.142 1.00 75.88 92 VAL A C 1
ATOM 739 O O . VAL A 1 92 ? 11.839 1.839 -0.078 1.00 75.88 92 VAL A O 1
ATOM 742 N N . LEU A 1 93 ? 12.219 0.154 -1.507 1.00 85.69 93 LEU A N 1
ATOM 743 C CA . LEU A 1 93 ? 11.621 -0.855 -0.629 1.00 85.69 93 LEU A CA 1
ATOM 744 C C . LEU A 1 93 ? 12.453 -1.079 0.641 1.00 85.69 93 LEU A C 1
ATOM 746 O O . LEU A 1 93 ? 11.876 -1.355 1.689 1.00 85.69 93 LEU A O 1
ATOM 750 N N . GLU A 1 94 ? 13.779 -0.946 0.574 1.00 88.12 94 GLU A N 1
ATOM 751 C CA . GLU A 1 94 ? 14.655 -0.995 1.756 1.00 88.12 94 GLU A CA 1
ATOM 752 C C . GLU A 1 94 ? 14.465 0.228 2.668 1.00 88.12 94 GLU A C 1
ATOM 754 O O . GLU A 1 94 ? 14.611 0.128 3.885 1.00 88.12 94 GLU A O 1
ATOM 759 N N . LEU A 1 95 ? 14.042 1.375 2.120 1.00 82.94 95 LEU A N 1
ATOM 760 C CA . LEU A 1 95 ? 13.743 2.575 2.911 1.00 82.94 95 LEU A CA 1
ATOM 761 C C . LEU A 1 95 ? 12.516 2.434 3.828 1.00 82.94 95 LEU A C 1
ATOM 763 O O . LEU A 1 95 ? 12.320 3.293 4.693 1.00 82.94 95 LEU A O 1
ATOM 767 N N . LEU A 1 96 ? 11.720 1.363 3.709 1.00 89.06 96 LEU A N 1
ATOM 768 C CA . LEU A 1 96 ? 10.708 1.017 4.718 1.00 89.06 96 LEU A CA 1
ATOM 769 C C . LEU A 1 96 ? 11.342 0.762 6.097 1.0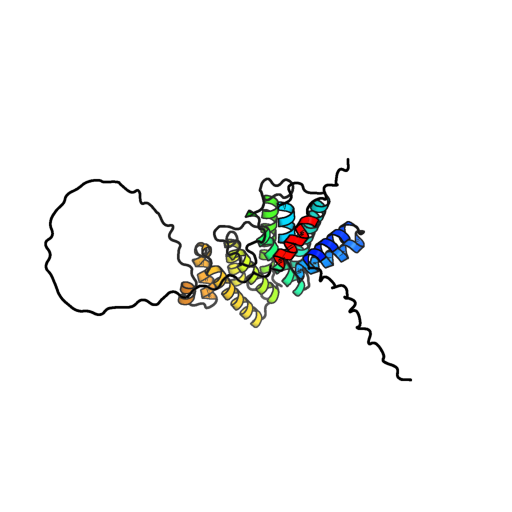0 89.06 96 LEU A C 1
ATOM 771 O O . LEU A 1 96 ? 10.718 1.068 7.111 1.00 89.06 96 LEU A O 1
ATOM 775 N N . ASP A 1 97 ? 12.595 0.302 6.133 1.00 89.69 97 ASP A N 1
ATOM 776 C CA . ASP A 1 97 ? 13.365 0.061 7.358 1.00 89.69 97 ASP A CA 1
ATOM 777 C C . ASP A 1 97 ? 14.249 1.264 7.755 1.00 89.69 97 ASP A C 1
ATOM 779 O O . ASP A 1 97 ? 15.048 1.181 8.689 1.00 89.69 97 ASP A O 1
ATOM 783 N N . SER A 1 98 ? 14.113 2.413 7.075 1.00 85.19 98 SER A N 1
ATOM 784 C CA . SER A 1 98 ? 14.862 3.633 7.403 1.00 85.19 98 SER A CA 1
ATOM 785 C C . SER A 1 98 ? 14.606 4.076 8.843 1.00 85.19 98 SER A C 1
ATOM 787 O O . SER A 1 98 ? 13.476 4.021 9.321 1.00 85.19 98 SER A O 1
ATOM 789 N N . GLU A 1 99 ? 15.611 4.626 9.525 1.00 85.69 99 GLU A N 1
ATOM 790 C CA . GLU A 1 99 ? 15.437 5.214 10.861 1.00 85.69 99 GLU A CA 1
ATOM 791 C C . GLU A 1 99 ? 14.573 6.492 10.837 1.00 85.69 99 GLU A C 1
ATOM 793 O O . GLU A 1 99 ? 13.947 6.848 11.840 1.00 85.69 99 GLU A O 1
ATOM 798 N N . ASN A 1 100 ? 14.463 7.156 9.679 1.00 83.69 100 ASN A N 1
ATOM 799 C CA . ASN A 1 100 ? 13.712 8.397 9.519 1.00 83.69 100 ASN A CA 1
ATOM 800 C C . ASN A 1 100 ? 12.222 8.141 9.221 1.00 83.69 100 ASN A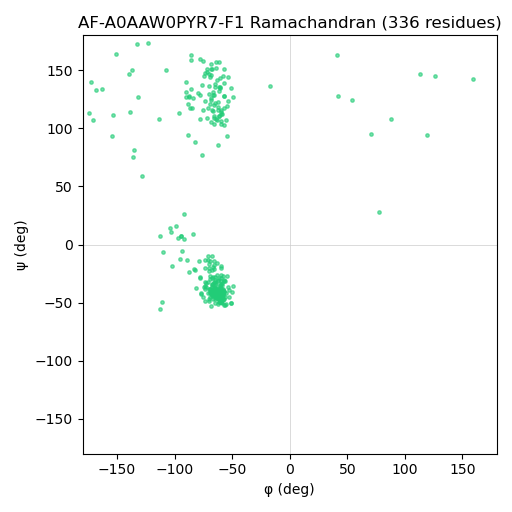 C 1
ATOM 802 O O . ASN A 1 100 ? 11.851 7.622 8.169 1.00 83.69 100 ASN A O 1
ATOM 806 N N . ASP A 1 101 ? 11.348 8.591 10.124 1.00 82.31 101 ASP A N 1
ATOM 807 C CA . ASP A 1 101 ? 9.891 8.412 10.029 1.00 82.31 101 ASP A CA 1
ATOM 808 C C . ASP A 1 101 ? 9.254 9.059 8.787 1.00 82.31 101 ASP A C 1
ATOM 810 O O . ASP A 1 101 ? 8.323 8.511 8.185 1.00 82.31 101 ASP A O 1
ATOM 814 N N . GLY A 1 102 ? 9.781 10.211 8.367 1.00 79.06 102 GLY A N 1
ATOM 815 C CA . GLY A 1 102 ? 9.350 10.900 7.155 1.00 79.06 102 GLY A CA 1
ATOM 816 C C . GLY A 1 102 ? 9.729 10.120 5.900 1.00 79.06 102 GLY A C 1
ATOM 817 O O . GLY A 1 102 ? 8.898 9.970 5.006 1.00 79.06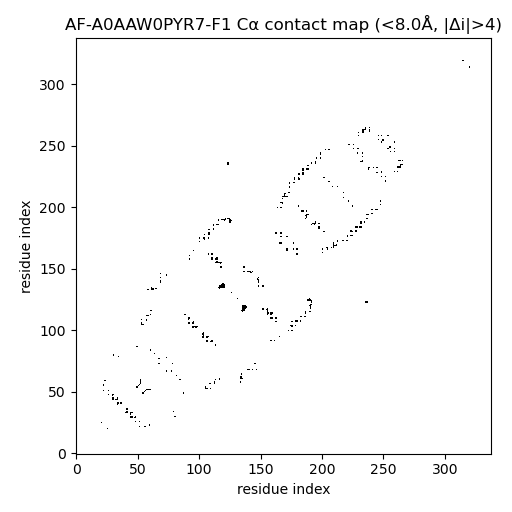 102 GLY A O 1
ATOM 818 N N . VAL A 1 103 ? 10.940 9.557 5.857 1.00 80.25 103 VAL A N 1
ATOM 819 C CA . VAL A 1 103 ? 11.396 8.706 4.743 1.00 80.25 103 VAL A CA 1
ATOM 820 C C . VAL A 1 103 ? 10.513 7.466 4.624 1.00 80.25 103 VAL A C 1
ATOM 822 O O . VAL A 1 103 ? 9.994 7.196 3.542 1.00 80.25 103 VAL A O 1
ATOM 825 N N . ARG A 1 104 ? 10.237 6.779 5.741 1.00 88.69 104 ARG A N 1
ATOM 826 C CA . ARG A 1 104 ? 9.321 5.627 5.759 1.00 88.69 104 ARG A CA 1
ATOM 827 C C . ARG A 1 104 ? 7.925 5.983 5.241 1.00 88.69 104 ARG A C 1
ATOM 829 O O . ARG A 1 104 ? 7.346 5.221 4.474 1.00 88.69 104 ARG A O 1
ATOM 836 N N . THR A 1 105 ? 7.398 7.164 5.589 1.00 83.94 105 THR A N 1
ATOM 837 C CA . THR A 1 105 ? 6.091 7.642 5.088 1.00 83.94 105 THR A CA 1
ATOM 838 C C . THR A 1 105 ? 6.057 7.703 3.558 1.00 83.94 105 THR A C 1
ATOM 840 O O . THR A 1 105 ? 5.090 7.252 2.944 1.00 83.94 105 THR A O 1
ATOM 843 N N . HIS A 1 106 ? 7.114 8.226 2.933 1.00 81.94 106 HIS A N 1
ATOM 844 C CA . HIS A 1 106 ? 7.194 8.315 1.474 1.00 81.94 106 HIS A CA 1
ATOM 845 C C . HIS A 1 106 ? 7.455 6.947 0.830 1.00 81.94 106 HIS A C 1
ATOM 847 O O . HIS A 1 106 ? 6.830 6.625 -0.180 1.00 81.94 106 HIS A O 1
ATOM 853 N N . ALA A 1 107 ? 8.290 6.103 1.446 1.00 83.00 107 ALA A N 1
ATOM 854 C CA . ALA A 1 107 ? 8.529 4.735 0.987 1.00 83.00 107 ALA A CA 1
ATOM 855 C C . ALA A 1 107 ? 7.230 3.909 0.930 1.00 83.00 107 ALA A C 1
ATOM 857 O O . ALA A 1 107 ? 7.010 3.178 -0.034 1.00 83.00 107 ALA A O 1
ATOM 858 N N . ILE A 1 108 ? 6.311 4.088 1.889 1.00 91.88 108 ILE A N 1
ATOM 859 C CA . ILE A 1 108 ? 4.973 3.466 1.860 1.00 91.88 108 ILE A CA 1
ATOM 860 C C . ILE A 1 108 ? 4.185 3.901 0.615 1.00 91.88 108 ILE A C 1
ATOM 862 O O . ILE A 1 108 ? 3.611 3.061 -0.077 1.00 91.88 108 ILE A O 1
ATOM 866 N N . LYS A 1 109 ? 4.166 5.203 0.301 1.00 91.50 109 LYS A N 1
ATOM 867 C CA . LYS A 1 109 ? 3.437 5.736 -0.864 1.00 91.50 109 LYS A CA 1
ATOM 868 C C . LYS A 1 109 ? 4.043 5.297 -2.192 1.00 91.50 109 LYS A C 1
ATOM 870 O O . LYS A 1 109 ? 3.296 5.014 -3.125 1.00 91.50 109 LYS A O 1
ATOM 875 N N . PHE A 1 110 ? 5.366 5.201 -2.267 1.00 87.25 110 PHE A N 1
ATOM 876 C CA . PHE A 1 110 ? 6.037 4.605 -3.416 1.00 87.25 110 PHE A CA 1
ATOM 877 C C . PHE A 1 110 ? 5.679 3.120 -3.554 1.00 87.25 110 PHE A C 1
ATOM 879 O O . PHE A 1 110 ? 5.334 2.671 -4.641 1.00 87.25 110 PHE A O 1
ATOM 886 N N . THR A 1 111 ? 5.692 2.373 -2.447 1.00 93.12 111 THR A N 1
ATOM 887 C CA . THR A 1 111 ? 5.338 0.946 -2.425 1.00 93.12 111 THR A CA 1
ATOM 888 C C . THR A 1 111 ? 3.898 0.721 -2.899 1.00 93.12 111 THR A C 1
ATOM 890 O O . THR A 1 111 ? 3.653 -0.190 -3.681 1.00 93.12 111 THR A O 1
ATOM 893 N N . GLU A 1 112 ? 2.950 1.583 -2.513 1.00 95.50 112 GLU A N 1
ATOM 894 C CA . GLU A 1 112 ? 1.585 1.573 -3.060 1.00 95.50 112 GLU A CA 1
ATOM 895 C C . GLU A 1 112 ? 1.562 1.727 -4.582 1.00 95.50 112 GLU A C 1
ATOM 897 O O . GLU A 1 112 ? 0.935 0.918 -5.266 1.00 95.50 112 GLU A O 1
ATOM 902 N N . ALA A 1 113 ? 2.233 2.758 -5.105 1.00 90.25 113 ALA A N 1
ATOM 903 C CA . ALA A 1 113 ? 2.285 3.014 -6.541 1.00 90.25 113 ALA A CA 1
ATOM 904 C C . ALA A 1 113 ? 2.915 1.830 -7.287 1.00 90.25 113 ALA A C 1
ATOM 906 O O . ALA A 1 113 ? 2.370 1.373 -8.289 1.00 90.25 113 ALA A O 1
ATOM 907 N N . LEU A 1 114 ? 3.996 1.270 -6.738 1.00 90.50 114 LEU A N 1
ATOM 908 C CA . LEU A 1 114 ? 4.674 0.098 -7.276 1.00 90.50 114 LEU A CA 1
ATOM 909 C C . LEU A 1 114 ? 3.743 -1.119 -7.348 1.00 90.50 114 LEU A C 1
ATOM 911 O O . LEU A 1 114 ? 3.644 -1.746 -8.399 1.00 90.50 114 LEU A O 1
ATOM 915 N N . ILE A 1 115 ? 3.026 -1.438 -6.265 1.00 96.38 115 ILE A N 1
ATOM 916 C CA . ILE A 1 115 ? 2.079 -2.564 -6.233 1.00 96.38 115 ILE A CA 1
ATOM 917 C C . ILE A 1 115 ? 0.982 -2.369 -7.284 1.00 96.38 115 ILE A C 1
ATOM 919 O O . ILE A 1 115 ? 0.633 -3.311 -7.994 1.00 96.38 115 ILE A O 1
ATOM 923 N N . ILE A 1 116 ? 0.440 -1.154 -7.410 1.00 95.19 116 ILE A N 1
ATOM 924 C CA . ILE A 1 116 ? -0.610 -0.829 -8.384 1.00 95.19 116 ILE A CA 1
ATOM 925 C C . ILE A 1 116 ? -0.083 -0.966 -9.820 1.00 95.19 116 ILE A C 1
ATOM 927 O O . ILE A 1 116 ? -0.738 -1.613 -10.640 1.00 95.19 116 ILE A O 1
ATOM 931 N N . ALA A 1 117 ? 1.090 -0.417 -10.133 1.00 91.12 117 ALA A N 1
ATOM 932 C CA . ALA A 1 117 ? 1.699 -0.506 -11.460 1.00 91.12 117 ALA A CA 1
ATOM 933 C C . ALA A 1 117 ? 2.021 -1.961 -11.846 1.00 91.12 117 ALA A C 1
ATOM 935 O O . ALA A 1 117 ? 1.732 -2.407 -12.960 1.00 91.12 117 ALA A O 1
ATOM 936 N N . LEU A 1 118 ? 2.552 -2.731 -10.891 1.00 93.56 118 LEU A N 1
ATOM 937 C CA . LEU A 1 118 ? 2.994 -4.115 -11.065 1.00 93.56 118 LEU A CA 1
ATOM 938 C C . LEU A 1 118 ? 1.904 -5.154 -10.752 1.00 93.56 118 LEU A C 1
ATOM 940 O O . LEU A 1 118 ? 2.189 -6.300 -10.408 1.00 93.56 118 LEU A O 1
ATOM 944 N N . SER A 1 119 ? 0.635 -4.779 -10.896 1.00 95.88 119 SER A N 1
ATOM 945 C CA . SER A 1 119 ? -0.490 -5.712 -10.840 1.00 95.88 119 SER A CA 1
ATOM 946 C C . SER A 1 119 ? -1.544 -5.369 -11.895 1.00 95.88 119 SER A C 1
ATOM 948 O O . SER A 1 119 ? -1.729 -4.193 -12.236 1.00 95.88 119 SER A O 1
ATOM 950 N N . PRO A 1 120 ? -2.235 -6.376 -12.455 1.00 95.56 120 PRO A N 1
ATOM 951 C CA . PRO A 1 120 ? -3.206 -6.142 -13.513 1.00 95.56 120 PRO A CA 1
ATOM 952 C C . PRO A 1 120 ? -4.494 -5.529 -12.957 1.00 95.56 120 PRO A C 1
ATOM 954 O O . PRO A 1 120 ? -4.963 -5.884 -11.872 1.00 95.56 120 PRO A O 1
ATOM 957 N N . ARG A 1 121 ? -5.114 -4.641 -13.736 1.00 95.88 121 ARG A N 1
ATOM 958 C CA . ARG A 1 121 ? -6.505 -4.237 -13.510 1.00 95.88 121 ARG A CA 1
ATOM 959 C C . ARG A 1 121 ? -7.442 -5.411 -13.800 1.00 95.88 121 ARG A C 1
ATOM 961 O O . ARG A 1 121 ? -7.170 -6.270 -14.635 1.00 95.88 121 ARG A O 1
ATOM 968 N N . THR A 1 122 ? -8.581 -5.419 -13.119 1.00 94.94 122 THR A N 1
ATOM 969 C CA . THR A 1 122 ? -9.689 -6.358 -13.346 1.00 94.94 122 THR A CA 1
ATOM 970 C C . THR A 1 122 ? -10.967 -5.589 -13.651 1.00 94.94 122 THR A C 1
ATOM 972 O O . THR A 1 122 ? -10.998 -4.365 -13.546 1.00 94.94 122 THR A O 1
ATOM 975 N N . GLN A 1 123 ? -12.038 -6.297 -14.014 1.00 94.31 123 GLN A N 1
ATOM 976 C CA . GLN A 1 123 ? -13.335 -5.675 -14.298 1.00 94.31 123 GLN A CA 1
ATOM 977 C C . GLN A 1 123 ? -13.866 -4.831 -13.130 1.00 94.31 123 GLN A C 1
ATOM 979 O O . GLN A 1 123 ? -14.551 -3.835 -13.359 1.00 94.31 123 GLN A O 1
ATOM 984 N N . ASP A 1 124 ? -13.550 -5.223 -11.898 1.00 95.50 124 ASP A N 1
ATOM 985 C CA . ASP A 1 124 ? -14.013 -4.541 -10.695 1.00 95.50 124 ASP A CA 1
ATOM 986 C C . ASP A 1 124 ? -12.980 -3.549 -10.133 1.00 95.50 124 ASP A C 1
ATOM 988 O O . ASP A 1 124 ? -13.220 -2.970 -9.088 1.00 95.50 124 ASP A O 1
ATOM 992 N N . SER A 1 125 ? -11.849 -3.307 -10.809 1.00 97.12 125 SER A N 1
ATOM 993 C CA . SER A 1 125 ? -10.846 -2.330 -10.360 1.00 97.12 125 SER A CA 1
ATOM 994 C C . SER A 1 125 ? -11.377 -0.886 -10.382 1.00 97.12 125 SER A C 1
ATOM 996 O O . SER A 1 125 ? -11.676 -0.341 -11.445 1.00 97.12 125 SER A O 1
ATOM 998 N N . GLU A 1 126 ? -11.397 -0.214 -9.226 1.00 96.38 126 GLU A N 1
ATOM 999 C CA . GLU A 1 126 ? -11.751 1.210 -9.112 1.00 96.38 126 GLU A CA 1
ATOM 1000 C C . GLU A 1 126 ? -10.558 2.129 -9.429 1.00 96.38 126 GLU A C 1
ATOM 1002 O O . GLU A 1 126 ? -9.826 2.546 -8.531 1.00 96.38 126 GLU A O 1
ATOM 1007 N N . VAL A 1 127 ? -10.361 2.494 -10.698 1.00 92.69 127 VAL A N 1
ATOM 1008 C CA . VAL A 1 127 ? -9.273 3.405 -11.103 1.00 92.69 127 VAL A CA 1
ATOM 1009 C C . VAL A 1 127 ? -9.737 4.872 -11.077 1.00 92.69 127 VAL A C 1
ATOM 1011 O O . VAL A 1 127 ? -10.743 5.206 -11.706 1.00 92.69 127 VAL A O 1
ATOM 1014 N N . PRO A 1 128 ? -9.031 5.787 -10.384 1.00 90.56 128 PRO A N 1
ATOM 1015 C CA . PRO A 1 128 ? -9.330 7.217 -10.439 1.00 90.56 128 PRO A CA 1
ATOM 1016 C C . PRO A 1 128 ? -9.198 7.788 -11.857 1.00 90.56 128 PRO A C 1
ATOM 1018 O O . PRO A 1 128 ? -8.238 7.477 -12.551 1.00 90.56 128 PRO A O 1
ATOM 1021 N N . LYS A 1 129 ? -10.071 8.731 -12.245 1.00 87.94 129 LYS A N 1
ATOM 1022 C CA . LYS A 1 129 ? -10.065 9.353 -13.591 1.00 87.94 129 LYS A CA 1
ATOM 1023 C C . LYS A 1 129 ? -8.698 9.867 -14.046 1.00 87.94 129 LYS A C 1
ATOM 1025 O O . LYS A 1 129 ? -8.311 9.695 -15.192 1.00 87.94 129 LYS A O 1
ATOM 1030 N N . ARG A 1 130 ? -7.951 10.490 -13.128 1.00 83.75 130 ARG A N 1
ATOM 1031 C CA . ARG A 1 130 ? -6.609 11.028 -13.407 1.00 83.75 130 ARG A CA 1
ATOM 1032 C C . ARG A 1 130 ? -5.565 9.946 -13.733 1.00 83.75 130 ARG A C 1
ATOM 1034 O O . ARG A 1 130 ? -4.528 10.298 -14.261 1.00 83.75 130 ARG A O 1
ATOM 1041 N N . GLN A 1 131 ? -5.851 8.685 -13.396 1.00 84.19 131 GLN A N 1
ATOM 1042 C CA . GLN A 1 131 ? -4.975 7.512 -13.527 1.00 84.19 131 GLN A CA 1
ATOM 1043 C C . GLN A 1 131 ? -5.500 6.507 -14.570 1.00 84.19 131 GLN A C 1
ATOM 1045 O O . GLN A 1 131 ? -4.995 5.393 -14.694 1.00 84.19 131 GLN A O 1
ATOM 1050 N N . GLU A 1 132 ? -6.558 6.841 -15.320 1.00 83.38 132 GLU A N 1
ATOM 1051 C CA . GLU A 1 132 ? -7.149 5.918 -16.302 1.00 83.38 132 GLU A CA 1
ATOM 1052 C C . GLU A 1 132 ? -6.133 5.505 -17.378 1.00 83.38 132 GLU A C 1
ATOM 1054 O O . GLU A 1 132 ? -6.086 4.332 -17.774 1.00 83.38 132 GLU A O 1
ATOM 1059 N N . ASN A 1 133 ? -5.277 6.445 -17.783 1.00 81.19 133 ASN A N 1
ATOM 1060 C CA . ASN A 1 133 ? -4.275 6.243 -18.824 1.00 81.19 133 ASN A CA 1
ATOM 1061 C C . ASN A 1 133 ? -2.990 5.577 -18.321 1.00 81.19 133 ASN A C 1
ATOM 1063 O O . ASN A 1 133 ? -2.319 4.942 -19.135 1.00 81.19 133 ASN A O 1
ATOM 1067 N N . ASP A 1 134 ? -2.712 5.631 -17.016 1.00 83.00 134 ASP A N 1
ATOM 1068 C CA . ASP A 1 134 ? -1.517 5.052 -16.396 1.00 83.00 134 ASP A CA 1
ATOM 1069 C C . ASP A 1 134 ? -1.379 3.568 -16.755 1.00 83.00 134 ASP A C 1
ATOM 1071 O O . ASP A 1 134 ? -2.377 2.841 -16.913 1.00 83.00 134 ASP A O 1
ATOM 1075 N N . ILE A 1 135 ? -0.142 3.113 -16.940 1.00 81.12 135 ILE A N 1
ATOM 1076 C CA . ILE A 1 135 ? 0.116 1.716 -17.267 1.00 81.12 135 ILE A CA 1
ATOM 1077 C C . ILE A 1 135 ? -0.127 0.812 -16.053 1.00 81.12 135 ILE A C 1
ATOM 1079 O O . ILE A 1 135 ? -0.022 1.206 -14.897 1.00 81.12 135 ILE A O 1
ATOM 1083 N N . SER A 1 136 ? -0.508 -0.422 -16.337 1.00 87.88 136 SER A N 1
ATOM 1084 C CA . SER A 1 136 ? -0.655 -1.503 -15.371 1.00 87.88 136 SER A CA 1
ATOM 1085 C C . SER A 1 136 ? -0.387 -2.817 -16.092 1.00 87.88 136 SER A C 1
ATOM 1087 O O . SER A 1 136 ? -0.383 -2.853 -17.328 1.00 87.88 136 SER A O 1
ATOM 1089 N N . LEU A 1 137 ? -0.151 -3.903 -15.352 1.00 91.19 137 LEU A N 1
ATOM 1090 C CA . LEU A 1 137 ? 0.286 -5.154 -15.982 1.00 91.19 137 LEU A CA 1
ATOM 1091 C C . LEU A 1 137 ? -0.696 -5.715 -17.018 1.00 91.19 137 LEU A C 1
ATOM 1093 O O . LEU A 1 137 ? -0.254 -6.358 -17.960 1.00 91.19 137 LEU A O 1
ATOM 1097 N N . ASP A 1 138 ? -1.998 -5.427 -16.932 1.00 90.56 138 ASP A N 1
ATOM 1098 C CA . ASP A 1 138 ? -2.985 -5.824 -17.953 1.00 90.56 138 ASP A CA 1
ATOM 1099 C C . ASP A 1 138 ? -2.693 -5.256 -19.355 1.00 90.56 138 ASP A C 1
ATOM 1101 O O . ASP A 1 138 ? -3.164 -5.812 -20.347 1.00 90.56 138 ASP A O 1
ATOM 1105 N N . LYS A 1 139 ? -1.887 -4.191 -19.452 1.00 88.81 139 LYS A N 1
ATOM 1106 C CA . LYS A 1 139 ? -1.435 -3.592 -20.717 1.00 88.81 139 LYS A CA 1
ATOM 1107 C C . LYS A 1 139 ? -0.078 -4.130 -21.196 1.00 88.81 139 LYS A C 1
ATOM 1109 O O . LYS A 1 139 ? 0.352 -3.768 -22.288 1.00 88.81 139 LYS A O 1
ATOM 1114 N N . VAL A 1 140 ? 0.604 -4.965 -20.407 1.00 87.50 140 VAL A N 1
ATOM 1115 C CA . VAL A 1 140 ? 1.921 -5.527 -20.745 1.00 87.50 140 VAL A CA 1
ATOM 1116 C C . VAL A 1 140 ? 1.740 -6.835 -21.529 1.00 87.50 140 VAL A C 1
ATOM 1118 O O . VAL A 1 140 ? 1.142 -7.777 -21.001 1.00 87.50 140 VAL A O 1
ATOM 1121 N N . PRO A 1 141 ? 2.254 -6.943 -22.771 1.00 87.06 141 PRO A N 1
ATOM 1122 C CA . PRO A 1 141 ? 2.206 -8.186 -23.535 1.00 87.06 141 PRO A CA 1
ATOM 1123 C C . PRO A 1 141 ? 2.957 -9.307 -22.812 1.00 87.06 141 PRO A C 1
ATOM 1125 O O . PRO A 1 141 ? 4.078 -9.119 -22.341 1.00 87.06 141 PRO A O 1
ATOM 1128 N N . LYS A 1 142 ? 2.353 -10.497 -22.739 1.00 86.94 142 LYS A N 1
ATOM 1129 C CA . LYS A 1 142 ? 2.977 -11.661 -22.084 1.00 86.94 142 LYS A CA 1
ATOM 1130 C C . LYS A 1 142 ? 4.173 -12.216 -22.861 1.00 86.94 142 LYS A C 1
ATOM 1132 O O . LYS A 1 142 ? 5.015 -12.888 -22.280 1.00 86.94 142 LYS A O 1
ATOM 1137 N N . ASP A 1 143 ? 4.225 -11.945 -24.158 1.00 85.06 143 ASP A N 1
ATOM 1138 C CA . ASP A 1 143 ? 5.260 -12.341 -25.112 1.00 85.06 143 ASP A CA 1
ATOM 1139 C C . ASP A 1 143 ? 6.278 -11.220 -25.387 1.00 85.06 143 ASP A C 1
ATOM 1141 O O . ASP A 1 143 ? 7.021 -11.276 -26.368 1.00 85.06 143 ASP A O 1
ATOM 1145 N N . HIS A 1 144 ? 6.328 -10.193 -24.534 1.00 84.44 144 HIS A N 1
ATOM 1146 C CA . HIS A 1 144 ? 7.286 -9.103 -24.672 1.00 84.44 144 HIS A CA 1
ATOM 1147 C C . HIS A 1 144 ? 8.735 -9.624 -24.560 1.00 84.44 144 HIS A C 1
ATOM 1149 O O . HIS A 1 144 ? 9.081 -10.365 -23.643 1.00 84.44 144 HIS A O 1
ATOM 1155 N N . SER A 1 145 ? 9.604 -9.217 -25.491 1.00 79.56 145 SER A N 1
ATOM 1156 C CA . SER A 1 145 ? 10.951 -9.789 -25.677 1.00 79.56 145 SER A CA 1
ATOM 1157 C C . SER A 1 145 ? 11.928 -9.532 -24.524 1.00 79.56 145 SER A C 1
ATOM 1159 O O . SER A 1 145 ? 12.832 -10.333 -24.307 1.00 79.56 145 SER A O 1
ATOM 1161 N N . TYR A 1 146 ? 11.747 -8.427 -23.796 1.00 81.56 146 TYR A N 1
ATOM 1162 C CA . TYR A 1 146 ? 12.609 -8.021 -22.677 1.00 81.56 146 TYR A CA 1
ATOM 1163 C C . TYR A 1 146 ? 11.903 -8.084 -21.309 1.00 81.56 146 TYR A C 1
ATOM 1165 O O . TYR A 1 146 ? 12.349 -8.761 -20.386 1.00 81.56 146 TYR A O 1
ATOM 1173 N N . ILE A 1 147 ? 10.760 -7.403 -21.175 1.00 82.06 147 ILE A N 1
ATOM 1174 C CA . ILE A 1 147 ? 9.954 -7.392 -19.951 1.00 82.06 147 ILE A CA 1
ATOM 1175 C C . ILE A 1 147 ? 9.224 -8.724 -19.764 1.00 82.06 147 ILE A C 1
ATOM 1177 O O . ILE A 1 147 ? 8.403 -9.119 -20.587 1.00 82.06 147 ILE A O 1
ATOM 1181 N N . ARG A 1 148 ? 9.453 -9.375 -18.621 1.00 88.38 148 ARG A N 1
ATOM 1182 C CA . ARG A 1 148 ? 8.748 -10.603 -18.235 1.00 88.38 148 ARG A CA 1
ATOM 1183 C C . ARG A 1 148 ? 7.571 -10.278 -17.321 1.00 88.38 148 ARG A C 1
ATOM 1185 O O . ARG A 1 148 ? 7.773 -9.873 -16.176 1.00 88.38 148 ARG A O 1
ATOM 1192 N N . TYR A 1 149 ? 6.355 -10.508 -17.817 1.00 90.12 149 TYR A N 1
ATOM 1193 C CA . TYR A 1 149 ? 5.106 -10.262 -17.086 1.00 90.12 149 TYR A CA 1
ATOM 1194 C C . TYR A 1 149 ? 5.104 -10.914 -15.694 1.00 90.12 149 TYR A C 1
ATOM 1196 O O . TYR A 1 149 ? 4.842 -10.243 -14.698 1.00 90.12 149 TYR A O 1
ATOM 1204 N N . ASP A 1 150 ? 5.433 -12.208 -15.616 1.00 91.94 150 ASP A N 1
ATOM 1205 C CA . ASP A 1 150 ? 5.361 -12.957 -14.356 1.00 91.94 150 ASP A CA 1
ATOM 1206 C C . ASP A 1 150 ? 6.373 -12.436 -13.331 1.00 91.94 150 ASP A C 1
ATOM 1208 O O . ASP A 1 150 ? 6.050 -12.318 -12.155 1.00 91.94 150 ASP A O 1
ATOM 1212 N N . THR A 1 151 ? 7.570 -12.036 -13.775 1.00 91.88 151 THR A N 1
ATOM 1213 C CA . THR A 1 151 ? 8.581 -11.430 -12.895 1.00 91.88 151 THR A CA 1
ATOM 1214 C C . THR A 1 151 ? 8.065 -10.138 -12.271 1.00 91.88 151 THR A C 1
ATOM 1216 O O . THR A 1 151 ? 8.142 -9.981 -11.058 1.00 91.88 151 THR A O 1
ATOM 1219 N N . LEU A 1 152 ? 7.469 -9.252 -13.073 1.00 91.19 152 LEU A N 1
ATOM 1220 C CA . LEU A 1 152 ? 6.887 -8.017 -12.554 1.00 91.19 152 LEU A CA 1
ATOM 1221 C C . LEU A 1 152 ? 5.711 -8.277 -11.608 1.00 91.19 152 LEU A C 1
ATOM 1223 O O . LEU A 1 152 ? 5.577 -7.600 -10.594 1.00 91.19 152 LEU A O 1
ATOM 1227 N N . CYS A 1 153 ? 4.871 -9.266 -11.910 1.00 93.44 153 CYS A N 1
ATOM 1228 C CA . CYS A 1 153 ? 3.754 -9.619 -11.039 1.00 93.44 153 CYS A CA 1
ATOM 1229 C C . CYS A 1 153 ? 4.237 -10.119 -9.667 1.00 93.44 153 CYS A C 1
ATOM 1231 O O . CYS A 1 153 ? 3.701 -9.701 -8.639 1.00 93.44 153 CYS A O 1
ATOM 1233 N N . GLU A 1 154 ? 5.271 -10.964 -9.636 1.00 95.56 154 GLU A N 1
ATOM 1234 C CA . GLU A 1 154 ? 5.888 -11.431 -8.389 1.00 95.56 154 GLU A CA 1
ATOM 1235 C C . GLU A 1 154 ? 6.621 -10.306 -7.638 1.00 95.56 154 GLU A C 1
ATOM 1237 O O . GLU A 1 154 ? 6.568 -10.259 -6.407 1.00 95.56 154 GLU A O 1
ATOM 1242 N N . GLU A 1 155 ? 7.230 -9.345 -8.342 1.00 93.94 155 GLU A N 1
ATOM 1243 C CA . GLU A 1 155 ? 7.773 -8.124 -7.725 1.00 93.94 155 GLU A CA 1
ATOM 1244 C C . GLU A 1 155 ? 6.673 -7.328 -7.001 1.00 93.94 155 GLU A C 1
ATOM 1246 O O . GLU A 1 155 ? 6.853 -6.931 -5.847 1.00 93.94 155 GLU A O 1
ATOM 1251 N N . GLY A 1 156 ? 5.511 -7.141 -7.637 1.00 95.56 156 GLY A N 1
ATOM 1252 C CA . GLY A 1 156 ? 4.358 -6.465 -7.036 1.00 95.56 156 GLY A CA 1
ATOM 1253 C C . GLY A 1 156 ? 3.834 -7.173 -5.781 1.00 95.56 156 GLY A C 1
ATOM 1254 O O . GLY A 1 156 ? 3.574 -6.523 -4.767 1.00 95.56 156 GLY A O 1
ATOM 1255 N N . LYS A 1 157 ? 3.738 -8.509 -5.804 1.00 97.31 157 LYS A N 1
ATOM 1256 C CA . LYS A 1 157 ? 3.352 -9.309 -4.623 1.00 97.31 157 LYS A CA 1
ATOM 1257 C C . LYS A 1 157 ? 4.378 -9.199 -3.498 1.00 97.31 157 LYS A C 1
ATOM 1259 O O . LYS A 1 157 ? 4.009 -8.937 -2.358 1.00 97.31 157 LYS A O 1
ATOM 1264 N N . THR A 1 158 ? 5.663 -9.305 -3.828 1.00 97.44 158 THR A N 1
ATOM 1265 C CA . THR A 1 158 ? 6.762 -9.151 -2.863 1.00 97.44 158 THR A CA 1
ATOM 1266 C C . THR A 1 158 ? 6.724 -7.773 -2.190 1.00 97.44 158 THR A C 1
ATOM 1268 O O . THR A 1 158 ? 6.940 -7.649 -0.983 1.00 97.44 158 THR A O 1
ATOM 1271 N N . ALA A 1 159 ? 6.421 -6.715 -2.948 1.00 97.19 159 ALA A N 1
ATOM 1272 C CA . ALA A 1 159 ? 6.253 -5.369 -2.408 1.00 97.19 159 ALA A CA 1
ATOM 1273 C C . ALA A 1 159 ? 5.063 -5.278 -1.432 1.00 97.19 159 ALA A C 1
ATOM 1275 O O . ALA A 1 159 ? 5.187 -4.661 -0.370 1.00 97.19 159 ALA A O 1
ATOM 1276 N N . LEU A 1 160 ? 3.939 -5.938 -1.742 1.00 98.56 160 LEU A N 1
ATOM 1277 C CA . LEU A 1 160 ? 2.793 -6.038 -0.834 1.00 98.56 160 LEU A CA 1
ATOM 1278 C C . LEU A 1 160 ? 3.158 -6.783 0.457 1.00 98.56 160 LEU A C 1
ATOM 1280 O O . LEU A 1 160 ? 2.863 -6.286 1.540 1.00 98.56 160 LEU A O 1
ATOM 1284 N N . GLU A 1 161 ? 3.850 -7.919 0.371 1.00 98.06 161 GLU A N 1
ATOM 1285 C CA . GLU A 1 161 ? 4.309 -8.677 1.544 1.00 98.06 161 GLU A CA 1
ATOM 1286 C C . GLU A 1 161 ? 5.206 -7.840 2.464 1.00 98.06 161 GLU A C 1
ATOM 1288 O O . GLU A 1 161 ? 5.029 -7.849 3.686 1.00 98.06 161 GLU A O 1
ATOM 1293 N N . LYS A 1 162 ? 6.133 -7.059 1.890 1.00 97.81 162 LYS A N 1
ATOM 1294 C CA . LYS A 1 162 ? 6.967 -6.118 2.654 1.00 97.81 162 LYS A CA 1
ATOM 1295 C C . LYS A 1 162 ? 6.119 -5.069 3.377 1.00 97.81 162 LYS A C 1
ATOM 1297 O O . LYS A 1 162 ? 6.346 -4.824 4.562 1.00 97.81 162 LYS A O 1
ATOM 1302 N N . LEU A 1 163 ? 5.118 -4.491 2.709 1.00 98.44 163 LEU A N 1
ATOM 1303 C CA . LEU A 1 163 ? 4.213 -3.511 3.319 1.00 98.44 163 LEU A CA 1
ATOM 1304 C C . LEU A 1 163 ? 3.346 -4.126 4.434 1.00 98.44 163 LEU A C 1
ATOM 1306 O O . LEU A 1 163 ? 3.166 -3.511 5.487 1.00 98.44 163 LEU A O 1
ATOM 1310 N N . LEU A 1 164 ? 2.847 -5.350 4.244 1.00 98.38 164 LEU A N 1
ATOM 1311 C CA . LEU A 1 164 ? 2.085 -6.087 5.257 1.00 98.38 164 LEU A CA 1
ATOM 1312 C C . LEU A 1 164 ? 2.944 -6.385 6.494 1.00 98.38 164 LEU A C 1
ATOM 1314 O O . LEU A 1 164 ? 2.518 -6.140 7.624 1.00 98.38 164 LEU A O 1
ATOM 1318 N N . LYS A 1 165 ? 4.184 -6.845 6.290 1.00 97.06 165 LYS A N 1
ATOM 1319 C CA . LYS A 1 165 ? 5.153 -7.082 7.370 1.00 97.06 165 LYS A CA 1
ATOM 1320 C C . LYS A 1 165 ? 5.504 -5.793 8.116 1.00 97.06 165 LYS A C 1
ATOM 1322 O O . LYS A 1 165 ? 5.618 -5.806 9.340 1.00 97.06 165 LYS A O 1
ATOM 1327 N N . PHE A 1 166 ? 5.640 -4.681 7.396 1.00 96.56 166 PHE A N 1
ATOM 1328 C CA . PHE A 1 166 ? 5.909 -3.371 7.982 1.00 96.56 166 PHE A CA 1
ATOM 1329 C C . PHE A 1 166 ? 4.812 -2.946 8.973 1.00 96.56 166 PHE A C 1
ATOM 1331 O O . PHE A 1 166 ? 5.114 -2.461 10.063 1.00 96.56 166 PHE A O 1
ATOM 1338 N N . MET A 1 167 ? 3.536 -3.190 8.652 1.00 97.06 167 MET A N 1
ATOM 1339 C CA . MET A 1 167 ? 2.404 -2.789 9.502 1.00 97.0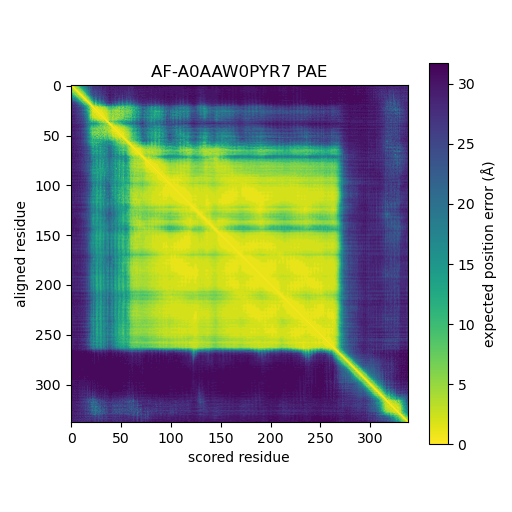6 167 MET A CA 1
ATOM 1340 C C . MET A 1 167 ? 2.346 -3.481 10.865 1.00 97.06 167 MET A C 1
ATOM 1342 O O . MET A 1 167 ? 1.810 -2.902 11.811 1.00 97.06 167 MET A O 1
ATOM 1346 N N . VAL A 1 168 ? 2.882 -4.696 10.977 1.00 95.69 168 VAL A N 1
ATOM 1347 C CA . VAL A 1 168 ? 2.900 -5.459 12.236 1.00 95.69 168 VAL A CA 1
ATOM 1348 C C . VAL A 1 168 ? 4.171 -5.219 13.056 1.00 95.69 168 VAL A C 1
ATOM 1350 O O . VAL A 1 168 ? 4.363 -5.841 14.100 1.00 95.69 168 VAL A O 1
ATOM 1353 N N . HIS A 1 169 ? 5.050 -4.313 12.613 1.00 94.94 169 HIS A N 1
ATOM 1354 C CA . HIS A 1 169 ? 6.273 -3.995 13.337 1.00 94.94 169 HIS A CA 1
ATOM 1355 C C . HIS A 1 169 ? 5.955 -3.302 14.681 1.00 94.94 169 HIS A C 1
ATOM 1357 O O . HIS A 1 169 ? 5.253 -2.290 14.704 1.00 94.94 169 HIS A O 1
ATOM 1363 N N . PRO A 1 170 ? 6.500 -3.767 15.823 1.00 92.94 170 PRO A N 1
ATOM 1364 C CA . PRO A 1 170 ? 6.102 -3.287 17.155 1.00 92.94 170 PRO A CA 1
ATOM 1365 C C . PRO A 1 170 ? 6.459 -1.818 17.432 1.00 92.94 170 PRO A C 1
ATOM 1367 O O . PRO A 1 170 ? 5.866 -1.185 18.308 1.00 92.94 170 PRO A O 1
ATOM 1370 N N . ALA A 1 171 ? 7.428 -1.270 16.695 1.00 93.31 171 ALA A N 1
ATOM 1371 C CA . ALA A 1 171 ? 7.871 0.120 16.813 1.00 93.31 171 ALA A CA 1
ATOM 1372 C C . ALA A 1 171 ? 7.371 1.026 15.671 1.00 93.31 171 ALA A C 1
ATOM 1374 O O . ALA A 1 171 ? 7.899 2.121 15.493 1.00 93.31 171 ALA A O 1
ATOM 1375 N N . ILE A 1 172 ? 6.392 0.583 14.871 1.00 97.12 172 ILE A N 1
ATOM 1376 C CA . ILE A 1 172 ? 5.812 1.431 13.823 1.00 97.12 172 ILE A CA 1
ATOM 1377 C C . ILE A 1 172 ? 5.184 2.696 14.431 1.00 97.12 172 ILE A C 1
ATOM 1379 O O . ILE A 1 172 ? 4.473 2.645 15.437 1.00 97.12 172 ILE A O 1
ATOM 1383 N N . SER A 1 173 ? 5.431 3.853 13.815 1.00 97.06 173 SER A N 1
ATOM 1384 C CA . SER A 1 173 ? 4.847 5.114 14.271 1.00 97.06 173 SER A CA 1
ATOM 1385 C C . SER A 1 173 ? 3.367 5.231 13.902 1.00 97.06 173 SER A C 1
ATOM 1387 O O . SER A 1 173 ? 2.885 4.641 12.934 1.00 97.06 173 SER A O 1
ATOM 1389 N N . SER A 1 174 ? 2.631 6.078 14.628 1.00 97.25 174 SER A N 1
ATOM 1390 C CA . SER A 1 174 ? 1.225 6.362 14.308 1.00 97.25 174 SER A CA 1
ATOM 1391 C C . SER A 1 174 ? 1.037 6.944 12.900 1.00 97.25 174 SER A C 1
ATOM 1393 O O . SER A 1 174 ? 0.004 6.691 12.276 1.00 97.25 174 SER A O 1
ATOM 1395 N N . ILE A 1 175 ? 1.989 7.744 12.406 1.00 95.56 175 ILE A N 1
ATOM 1396 C CA . ILE A 1 175 ? 1.906 8.385 11.084 1.00 95.56 175 ILE A CA 1
ATOM 1397 C C . ILE A 1 175 ? 2.133 7.343 9.992 1.00 95.56 175 ILE A C 1
ATOM 1399 O O . ILE A 1 175 ? 1.318 7.225 9.078 1.00 95.56 175 ILE A O 1
ATOM 1403 N N . ASN A 1 176 ? 3.188 6.534 10.110 1.00 96.88 176 ASN A N 1
ATOM 1404 C CA . ASN A 1 176 ? 3.448 5.467 9.149 1.00 96.88 176 ASN A CA 1
ATOM 1405 C C . ASN A 1 176 ? 2.311 4.437 9.134 1.00 96.88 176 ASN A C 1
ATOM 1407 O O . ASN A 1 176 ? 1.861 4.051 8.061 1.00 96.88 176 ASN A O 1
ATOM 1411 N N . LEU A 1 177 ? 1.782 4.054 10.301 1.00 98.31 177 LEU A N 1
ATOM 1412 C CA . LEU A 1 177 ? 0.685 3.090 10.393 1.00 98.31 177 LEU A CA 1
ATOM 1413 C C . LEU A 1 177 ? -0.598 3.600 9.722 1.00 98.31 177 LEU A C 1
ATOM 1415 O O . LEU A 1 177 ? -1.230 2.877 8.956 1.00 98.31 177 LEU A O 1
ATOM 1419 N N . THR A 1 178 ? -0.980 4.857 9.966 1.00 97.94 178 THR A N 1
ATOM 1420 C CA . THR A 1 178 ? -2.157 5.458 9.308 1.00 97.94 178 THR A CA 1
ATOM 1421 C C . THR A 1 178 ? -1.948 5.655 7.806 1.00 97.94 178 THR A C 1
ATOM 1423 O O . THR A 1 178 ? -2.876 5.436 7.029 1.00 97.94 178 THR A O 1
ATOM 1426 N N . THR A 1 179 ? -0.723 5.970 7.377 1.00 98.00 179 THR A N 1
ATOM 1427 C CA . THR A 1 179 ? -0.360 6.044 5.953 1.00 98.00 179 THR A CA 1
ATOM 1428 C C . THR A 1 179 ? -0.466 4.673 5.279 1.00 98.00 179 THR A C 1
ATOM 1430 O O . THR A 1 179 ? -1.063 4.560 4.207 1.00 98.00 179 THR A O 1
ATOM 1433 N N . ALA A 1 180 ? 0.046 3.617 5.917 1.00 98.62 180 ALA A N 1
ATOM 1434 C CA . ALA A 1 180 ? -0.041 2.248 5.416 1.00 98.62 180 ALA A CA 1
ATOM 1435 C C . ALA A 1 180 ? -1.496 1.758 5.338 1.00 98.62 180 ALA A C 1
ATOM 1437 O O . ALA A 1 180 ? -1.884 1.181 4.326 1.00 98.62 180 ALA A O 1
ATOM 1438 N N . LEU A 1 181 ? -2.335 2.077 6.335 1.00 98.62 181 LEU A N 1
ATOM 1439 C CA . LEU A 1 181 ? -3.774 1.787 6.297 1.00 98.62 181 LEU A CA 1
ATOM 1440 C C . LEU A 1 181 ? -4.443 2.373 5.050 1.00 98.62 181 LEU A C 1
ATOM 1442 O O . LEU A 1 181 ? -5.120 1.646 4.320 1.00 98.62 181 LEU A O 1
ATOM 1446 N N . GLY A 1 182 ? -4.231 3.663 4.781 1.00 98.56 182 GLY A N 1
ATOM 1447 C CA . GLY A 1 182 ? -4.789 4.309 3.593 1.00 98.56 182 GLY A CA 1
ATOM 1448 C C . GLY A 1 182 ? -4.224 3.761 2.287 1.00 98.56 182 GLY A C 1
ATOM 1449 O O . GLY A 1 182 ? -4.941 3.693 1.283 1.00 98.56 182 GLY A O 1
ATOM 1450 N N . SER A 1 183 ? -2.972 3.310 2.319 1.00 98.69 183 SER A N 1
ATOM 1451 C CA . SER A 1 183 ? -2.318 2.715 1.162 1.00 98.69 183 SER A CA 1
ATOM 1452 C C . SER A 1 183 ? -2.897 1.350 0.813 1.00 98.69 183 SER A C 1
ATOM 1454 O O . SER A 1 183 ? -3.305 1.127 -0.327 1.00 98.69 183 SER A O 1
ATOM 1456 N N . LEU A 1 184 ? -3.083 0.479 1.809 1.00 98.81 184 LEU A N 1
ATOM 1457 C CA . LEU A 1 184 ? -3.764 -0.801 1.627 1.00 98.81 184 LEU A CA 1
ATOM 1458 C C . LEU A 1 184 ? -5.219 -0.638 1.164 1.00 98.81 184 LEU A C 1
ATOM 1460 O O . LEU A 1 184 ? -5.660 -1.376 0.288 1.00 98.81 184 LEU A O 1
ATOM 1464 N N . ALA A 1 185 ? -5.959 0.354 1.673 1.00 98.69 185 ALA A N 1
ATOM 1465 C CA . ALA A 1 185 ? -7.323 0.625 1.203 1.00 98.69 185 ALA A CA 1
ATOM 1466 C C . ALA A 1 185 ? -7.357 1.058 -0.268 1.00 98.69 185 ALA A C 1
ATOM 1468 O O . ALA A 1 185 ? -8.317 0.778 -0.988 1.00 98.69 185 ALA A O 1
ATOM 1469 N N . THR A 1 186 ? -6.328 1.782 -0.713 1.00 98.56 186 THR A N 1
ATOM 1470 C CA . THR A 1 186 ? -6.186 2.169 -2.117 1.00 98.56 186 THR A CA 1
ATOM 1471 C C . THR A 1 186 ? -5.869 0.943 -2.964 1.00 98.56 186 THR A C 1
ATOM 1473 O O . THR A 1 186 ? -6.578 0.697 -3.937 1.00 98.56 186 THR A O 1
ATOM 1476 N N . ILE A 1 187 ? -4.898 0.124 -2.548 1.00 98.69 187 ILE A N 1
ATOM 1477 C CA . ILE A 1 187 ? -4.544 -1.132 -3.220 1.00 98.69 187 ILE A CA 1
ATOM 1478 C C . ILE A 1 187 ? -5.767 -2.046 -3.336 1.00 98.69 187 ILE A C 1
ATOM 1480 O O . ILE A 1 187 ? -6.110 -2.422 -4.446 1.00 98.69 187 ILE A O 1
ATOM 1484 N N . ALA A 1 188 ? -6.495 -2.326 -2.251 1.00 98.62 188 ALA A N 1
ATOM 1485 C CA . ALA A 1 188 ? -7.645 -3.236 -2.275 1.00 98.62 188 ALA A CA 1
ATOM 1486 C C . ALA A 1 188 ? -8.760 -2.799 -3.239 1.00 98.62 188 ALA A C 1
ATOM 1488 O O . ALA A 1 188 ? -9.404 -3.643 -3.852 1.00 98.62 188 ALA A O 1
ATOM 1489 N N . ARG A 1 189 ? -9.003 -1.492 -3.396 1.00 98.44 189 ARG A N 1
ATOM 1490 C CA . ARG A 1 189 ? -10.036 -0.987 -4.321 1.00 98.44 189 ARG A CA 1
ATOM 1491 C C . ARG A 1 189 ? -9.555 -0.929 -5.767 1.00 98.44 189 ARG A C 1
ATOM 1493 O O . ARG A 1 189 ? -10.308 -1.225 -6.686 1.00 98.44 189 ARG A O 1
ATOM 1500 N N . GLN A 1 190 ? -8.294 -0.566 -5.990 1.00 98.19 190 GLN A N 1
ATOM 1501 C CA . GLN A 1 190 ? -7.732 -0.529 -7.342 1.00 98.19 190 GLN A CA 1
ATOM 1502 C C . GLN A 1 190 ? -7.369 -1.929 -7.858 1.00 98.19 190 GLN A C 1
ATOM 1504 O O . GLN A 1 190 ? -7.356 -2.165 -9.069 1.00 98.19 190 GLN A O 1
ATOM 1509 N N . ARG A 1 191 ? -7.048 -2.857 -6.957 1.00 98.12 191 ARG A N 1
ATOM 1510 C CA . ARG A 1 191 ? -6.541 -4.211 -7.208 1.00 98.12 191 ARG A CA 1
ATOM 1511 C C . ARG A 1 191 ? -7.270 -5.207 -6.284 1.00 98.12 191 ARG A C 1
ATOM 1513 O O . ARG A 1 191 ? -6.697 -5.677 -5.302 1.00 98.12 191 ARG A O 1
ATOM 1520 N N . PRO A 1 192 ? -8.541 -5.546 -6.594 1.00 97.56 192 PRO A N 1
ATOM 1521 C CA . PRO A 1 192 ? -9.406 -6.334 -5.704 1.00 97.56 192 PRO A CA 1
ATOM 1522 C C . PRO A 1 192 ? -8.930 -7.757 -5.402 1.00 97.56 192 PRO A C 1
ATOM 1524 O O . PRO A 1 192 ? -9.386 -8.360 -4.438 1.00 97.56 192 PRO A O 1
ATOM 1527 N N . MET A 1 193 ? -7.988 -8.288 -6.180 1.00 97.75 193 MET A N 1
ATOM 1528 C CA . MET A 1 193 ? -7.366 -9.588 -5.932 1.00 97.75 193 MET A CA 1
ATOM 1529 C C . MET A 1 193 ? -6.516 -9.606 -4.659 1.00 97.75 193 MET A C 1
ATOM 1531 O O . MET A 1 193 ? -6.282 -10.684 -4.139 1.00 97.75 193 MET A O 1
ATOM 1535 N N . PHE A 1 194 ? -6.107 -8.440 -4.146 1.00 98.44 194 PHE A N 1
ATOM 1536 C CA . PHE A 1 194 ? -5.404 -8.302 -2.865 1.00 98.44 194 PHE A CA 1
ATOM 1537 C C . PHE A 1 194 ? -6.343 -7.986 -1.689 1.00 98.44 194 PHE A C 1
ATOM 1539 O O . PHE A 1 194 ? -5.897 -7.625 -0.598 1.00 98.44 194 PHE A O 1
ATOM 1546 N N . MET A 1 195 ? -7.663 -8.025 -1.903 1.00 98.25 195 MET A N 1
ATOM 1547 C CA . MET A 1 195 ? -8.629 -7.613 -0.885 1.00 98.25 195 MET A CA 1
ATOM 1548 C C . MET A 1 195 ? -8.605 -8.528 0.342 1.00 98.25 195 MET A C 1
ATOM 1550 O O . MET A 1 195 ? -8.714 -8.025 1.459 1.00 98.25 195 MET A O 1
ATOM 1554 N N . SER A 1 196 ? -8.409 -9.835 0.145 1.00 98.44 196 SER A N 1
ATOM 1555 C CA . SER A 1 196 ? -8.325 -10.811 1.236 1.00 98.44 196 SER A CA 1
ATOM 1556 C C . SER A 1 196 ? -7.178 -10.477 2.193 1.00 98.44 196 SER A C 1
ATOM 1558 O O . SER A 1 196 ? -7.375 -10.370 3.402 1.00 98.44 196 SER A O 1
ATOM 1560 N N . GLU A 1 197 ? -5.988 -10.242 1.648 1.00 98.62 197 GLU A N 1
ATOM 1561 C CA . GLU A 1 197 ? -4.771 -9.920 2.388 1.00 98.62 197 GLU A CA 1
ATOM 1562 C C . GLU A 1 197 ? -4.912 -8.591 3.137 1.00 98.62 197 GLU A C 1
ATOM 1564 O O . GLU A 1 197 ? -4.495 -8.473 4.290 1.00 98.62 197 GLU A O 1
ATOM 1569 N N . VAL A 1 198 ? -5.551 -7.592 2.518 1.00 98.62 198 VAL A N 1
ATOM 1570 C CA . VAL A 1 198 ? -5.805 -6.292 3.157 1.00 98.62 198 VAL A CA 1
ATOM 1571 C C . VAL A 1 198 ? -6.797 -6.410 4.315 1.00 98.62 198 VAL A C 1
ATOM 1573 O O . VAL A 1 198 ? -6.554 -5.839 5.380 1.00 98.62 198 VAL A O 1
ATOM 1576 N N . VAL A 1 199 ? -7.894 -7.154 4.146 1.00 98.50 199 VAL A N 1
ATOM 1577 C CA . VAL A 1 199 ? -8.863 -7.386 5.230 1.00 98.50 199 VAL A CA 1
ATOM 1578 C C . VAL A 1 199 ? -8.193 -8.131 6.386 1.00 98.50 199 VAL A C 1
ATOM 1580 O O . VAL A 1 199 ? -8.303 -7.691 7.530 1.00 98.50 199 VAL A O 1
ATOM 1583 N N . GLN A 1 200 ? -7.409 -9.170 6.097 1.00 98.50 200 GLN A N 1
ATOM 1584 C CA . GLN A 1 200 ? -6.655 -9.914 7.109 1.00 98.50 200 GLN A CA 1
ATOM 1585 C C . GLN A 1 200 ? -5.637 -9.031 7.856 1.00 98.50 200 GLN A C 1
ATOM 1587 O O . GLN A 1 200 ? -5.461 -9.153 9.074 1.00 98.50 200 GLN A O 1
ATOM 1592 N N . ALA A 1 201 ? -4.977 -8.104 7.157 1.00 98.50 201 ALA A N 1
ATOM 1593 C CA . ALA A 1 201 ? -4.068 -7.141 7.778 1.00 98.50 201 ALA A CA 1
ATOM 1594 C C . ALA A 1 201 ? -4.799 -6.212 8.757 1.00 98.50 201 ALA A C 1
ATOM 1596 O O . ALA A 1 201 ? -4.292 -5.918 9.842 1.00 98.50 201 ALA A O 1
ATOM 1597 N N . TYR A 1 202 ? -6.005 -5.769 8.399 1.00 98.62 202 TYR A N 1
ATOM 1598 C CA . TYR A 1 202 ? -6.846 -4.932 9.254 1.00 98.62 202 TYR A CA 1
ATOM 1599 C C . TYR A 1 202 ? -7.342 -5.679 10.494 1.00 98.62 202 TYR A C 1
ATOM 1601 O O . TYR A 1 202 ? -7.312 -5.107 11.585 1.00 98.62 202 TYR A O 1
ATOM 1609 N N . GLU A 1 203 ? -7.730 -6.948 10.360 1.00 98.25 203 GLU A N 1
ATOM 1610 C CA . GLU A 1 203 ? -8.067 -7.817 11.497 1.00 98.25 203 GLU A CA 1
ATOM 1611 C C . GLU A 1 203 ? -6.878 -7.975 12.446 1.00 98.25 203 GLU A C 1
ATOM 1613 O O . GLU A 1 203 ? -6.990 -7.742 13.652 1.00 98.25 203 GLU A O 1
ATOM 1618 N N . THR A 1 204 ? -5.712 -8.304 11.883 1.00 97.94 204 THR A N 1
ATOM 1619 C CA . THR A 1 204 ? -4.473 -8.502 12.641 1.00 97.94 204 THR A CA 1
ATOM 1620 C C . THR A 1 204 ? -4.091 -7.240 13.404 1.00 97.94 204 THR A C 1
ATOM 1622 O O . THR A 1 204 ? -3.777 -7.317 14.593 1.00 97.94 204 THR A O 1
ATOM 1625 N N . LEU A 1 205 ? -4.164 -6.075 12.752 1.00 97.31 205 LEU A N 1
ATOM 1626 C CA . LEU A 1 205 ? -3.889 -4.794 13.392 1.00 97.31 205 LEU A CA 1
ATOM 1627 C C . LEU A 1 205 ? -4.909 -4.478 14.487 1.00 97.31 205 LEU A C 1
ATOM 1629 O O . LEU A 1 205 ? -4.525 -3.972 15.540 1.00 97.31 205 LEU A O 1
ATOM 1633 N N . HIS A 1 206 ? -6.198 -4.746 14.255 1.00 96.62 206 HIS A N 1
ATOM 1634 C CA . HIS A 1 206 ? -7.225 -4.474 15.255 1.00 96.62 206 HIS A CA 1
ATOM 1635 C C . HIS A 1 206 ? -6.979 -5.279 16.537 1.00 96.62 206 HIS A C 1
ATOM 1637 O O . HIS A 1 206 ? -7.066 -4.710 17.632 1.00 96.62 206 HIS A O 1
ATOM 1643 N N . ALA A 1 207 ? -6.635 -6.560 16.393 1.00 96.75 207 ALA A N 1
ATOM 1644 C CA . ALA A 1 207 ? -6.327 -7.449 17.507 1.00 96.75 207 ALA A CA 1
ATOM 1645 C C . ALA A 1 207 ? -4.988 -7.111 18.190 1.00 96.75 207 ALA A C 1
ATOM 1647 O O . ALA A 1 207 ? -4.866 -7.269 19.403 1.00 96.75 207 ALA A O 1
ATOM 1648 N N . ASN A 1 208 ? -4.003 -6.614 17.433 1.00 95.50 208 ASN A N 1
ATOM 1649 C CA . ASN A 1 208 ? -2.619 -6.440 17.886 1.00 95.50 208 ASN A CA 1
ATOM 1650 C C . ASN A 1 208 ? -2.099 -5.019 17.627 1.00 95.50 208 ASN A C 1
ATOM 1652 O O . ASN A 1 208 ? -1.105 -4.816 16.928 1.00 95.50 208 ASN A O 1
ATOM 1656 N N . LEU A 1 209 ? -2.766 -4.013 18.194 1.00 94.56 209 LEU A N 1
ATOM 1657 C CA . LEU A 1 209 ? -2.282 -2.634 18.111 1.00 94.56 209 LEU A CA 1
ATOM 1658 C C . LEU A 1 209 ? -0.899 -2.501 18.782 1.00 94.56 209 LEU A C 1
ATOM 1660 O O . LEU A 1 209 ? -0.732 -2.998 19.900 1.00 94.56 209 LEU A O 1
ATOM 1664 N N . PRO A 1 210 ? 0.069 -1.793 18.163 1.00 93.62 210 PRO A N 1
ATOM 1665 C CA . PRO A 1 210 ? 1.399 -1.648 18.741 1.00 93.62 210 PRO A CA 1
ATOM 1666 C C . PRO A 1 210 ? 1.346 -1.020 20.147 1.00 93.62 210 PRO A C 1
ATOM 1668 O O . PRO A 1 210 ? 0.760 0.056 20.316 1.00 93.62 210 PRO A O 1
ATOM 1671 N N . PRO A 1 211 ? 1.972 -1.644 21.165 1.00 93.38 211 PRO A N 1
ATOM 1672 C CA . PRO A 1 211 ? 1.903 -1.175 22.553 1.00 93.38 211 PRO A CA 1
ATOM 1673 C C . PRO A 1 211 ? 2.683 0.127 22.784 1.00 93.38 211 PRO A C 1
ATOM 1675 O O . PRO A 1 211 ? 2.531 0.773 23.817 1.00 93.38 211 PRO A O 1
ATOM 1678 N N . THR A 1 212 ? 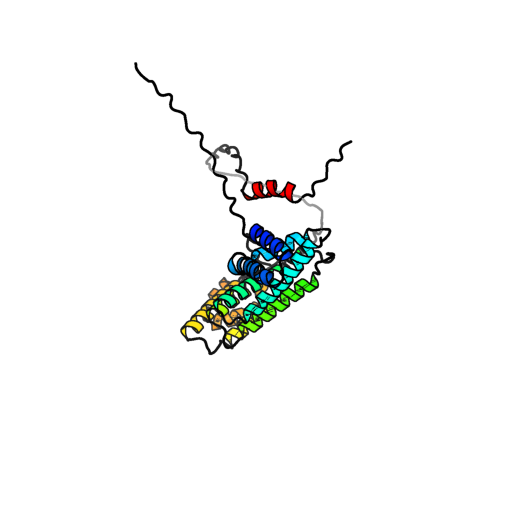3.519 0.516 21.820 1.00 94.31 212 THR A N 1
ATOM 1679 C CA . THR A 1 212 ? 4.307 1.753 21.805 1.00 94.31 212 THR A CA 1
ATOM 1680 C C . THR A 1 212 ? 3.460 2.999 21.522 1.00 94.31 212 THR A C 1
ATOM 1682 O O . THR A 1 212 ? 3.928 4.117 21.738 1.00 94.31 212 THR A O 1
ATOM 1685 N N . LEU A 1 213 ? 2.213 2.834 21.064 1.00 95.06 213 LEU A N 1
ATOM 1686 C CA . LEU A 1 213 ? 1.317 3.943 20.749 1.00 95.06 213 LEU A CA 1
ATOM 1687 C C . LEU A 1 213 ? 0.658 4.522 22.007 1.00 95.06 213 LEU A C 1
ATOM 1689 O O . LEU A 1 213 ? 0.015 3.826 22.792 1.00 95.06 213 LEU A O 1
ATOM 1693 N N . ALA A 1 214 ? 0.720 5.845 22.148 1.00 96.50 214 ALA A N 1
ATOM 1694 C CA . ALA A 1 214 ? -0.012 6.573 23.175 1.00 96.50 214 ALA A CA 1
ATOM 1695 C C . ALA A 1 214 ? -1.535 6.456 22.977 1.00 96.50 214 ALA A C 1
ATOM 1697 O O . ALA A 1 214 ? -2.034 6.294 21.863 1.00 96.50 214 ALA A O 1
ATOM 1698 N N . LYS A 1 215 ? -2.316 6.647 24.048 1.00 96.12 215 LYS A N 1
ATOM 1699 C CA . LYS A 1 215 ? -3.792 6.558 24.013 1.00 96.12 215 LYS A CA 1
ATOM 1700 C C . LYS A 1 215 ? -4.436 7.433 22.922 1.00 96.12 215 LYS A C 1
ATOM 1702 O O . LYS A 1 215 ? -5.394 7.012 22.274 1.00 96.12 215 LYS A O 1
ATOM 1707 N N . SER A 1 216 ? -3.909 8.640 22.701 1.00 96.56 216 SER A N 1
ATOM 1708 C CA . SER A 1 216 ? -4.365 9.541 21.633 1.00 96.56 216 SER A CA 1
ATOM 1709 C C . SER A 1 216 ? -4.058 8.993 20.233 1.00 96.56 216 SER A C 1
ATOM 1711 O O . SER A 1 216 ? -4.909 9.075 19.347 1.00 96.56 216 SER A O 1
ATOM 1713 N N . GLN A 1 217 ? -2.888 8.378 20.043 1.00 97.69 217 GLN A N 1
ATOM 1714 C CA . GLN A 1 217 ? -2.488 7.732 18.791 1.00 97.69 217 GLN A CA 1
ATOM 1715 C C . GLN A 1 217 ? -3.341 6.494 18.510 1.00 97.69 217 GLN A C 1
ATOM 1717 O O . GLN A 1 217 ? -3.844 6.351 17.401 1.00 97.69 217 GLN A O 1
ATOM 1722 N N . VAL A 1 218 ? -3.608 5.661 19.521 1.00 97.50 218 VAL A N 1
ATOM 1723 C CA . VAL A 1 218 ? -4.518 4.508 19.403 1.00 97.50 218 VAL A CA 1
ATOM 1724 C C . VAL A 1 218 ? -5.905 4.943 18.921 1.00 97.50 218 VAL A C 1
ATOM 1726 O O . VAL A 1 218 ? -6.461 4.341 18.003 1.00 97.50 218 VAL A O 1
ATOM 1729 N N . SER A 1 219 ? -6.454 6.018 19.495 1.00 97.31 219 SER A N 1
ATOM 1730 C CA . SER A 1 219 ? -7.735 6.583 19.050 1.00 97.31 219 SER A CA 1
ATOM 1731 C C . SER A 1 219 ? -7.683 7.048 17.586 1.00 97.31 219 SER A C 1
ATOM 1733 O O . SER A 1 219 ? -8.577 6.732 16.798 1.00 97.31 219 SER A O 1
ATOM 1735 N N . SER A 1 220 ? -6.603 7.732 17.191 1.00 97.38 220 SER A N 1
ATOM 1736 C CA . SER A 1 220 ? -6.381 8.169 15.805 1.00 97.38 220 SER A CA 1
ATOM 1737 C C . SER A 1 220 ? -6.304 6.993 14.826 1.00 97.38 220 SER A C 1
ATOM 1739 O O . SER A 1 220 ? -6.970 7.005 13.788 1.00 97.38 220 SER A O 1
ATOM 1741 N N . VAL A 1 221 ? -5.552 5.944 15.169 1.00 98.06 221 VAL A N 1
ATOM 1742 C CA . VAL A 1 221 ? -5.418 4.728 14.355 1.00 98.06 221 VAL A CA 1
ATOM 1743 C C . VAL A 1 221 ? -6.768 4.037 14.197 1.00 98.06 221 VAL A C 1
ATOM 1745 O O . VAL A 1 221 ? -7.158 3.747 13.073 1.00 98.06 221 VAL A O 1
ATOM 1748 N N . ARG A 1 222 ? -7.537 3.855 15.280 1.00 98.25 222 ARG A N 1
ATOM 1749 C CA . ARG A 1 222 ? -8.887 3.261 15.217 1.00 98.25 222 ARG A CA 1
ATOM 1750 C C . ARG A 1 222 ? -9.843 4.070 14.339 1.00 98.25 222 ARG A C 1
ATOM 1752 O O . ARG A 1 222 ? -10.594 3.492 13.556 1.00 98.25 222 ARG A O 1
ATOM 1759 N N . LYS A 1 223 ? -9.794 5.405 14.419 1.00 98.25 223 LYS A N 1
ATOM 1760 C CA . LYS A 1 223 ? -10.598 6.289 13.561 1.00 98.25 223 LYS A CA 1
ATOM 1761 C C . LYS A 1 223 ? -10.235 6.129 12.080 1.00 98.25 223 LYS A C 1
ATOM 1763 O O . LYS A 1 223 ? -11.136 6.052 11.247 1.00 98.25 223 LYS A O 1
ATOM 1768 N N . ASN A 1 224 ? -8.943 6.062 11.756 1.00 98.31 224 ASN A N 1
ATOM 1769 C CA . ASN A 1 224 ? -8.474 5.839 10.385 1.00 98.31 224 ASN A CA 1
ATOM 1770 C C . ASN A 1 224 ? -8.809 4.427 9.891 1.00 98.31 224 ASN A C 1
ATOM 1772 O O . ASN A 1 224 ? -9.297 4.282 8.776 1.00 98.31 224 ASN A O 1
ATOM 1776 N N . LEU A 1 225 ? -8.645 3.401 10.729 1.00 98.56 225 LEU A N 1
ATOM 1777 C CA . LEU A 1 225 ? -9.023 2.026 10.407 1.00 98.56 225 LEU A CA 1
ATOM 1778 C C . LEU A 1 225 ? -10.514 1.930 10.060 1.00 98.56 225 LEU A C 1
ATOM 1780 O O . LEU A 1 225 ? -10.858 1.407 9.005 1.00 98.56 225 LEU A O 1
ATOM 1784 N N . LYS A 1 226 ? -11.394 2.524 10.880 1.00 98.62 226 LYS A N 1
ATOM 1785 C CA . LYS A 1 226 ? -12.836 2.609 10.589 1.00 98.62 226 LYS A CA 1
ATOM 1786 C C . LYS A 1 226 ? -13.101 3.308 9.254 1.00 98.62 226 LYS A C 1
ATOM 1788 O O . LYS A 1 226 ? -13.883 2.813 8.450 1.00 98.62 226 LYS A O 1
ATOM 1793 N N . MET A 1 227 ? -12.450 4.446 9.001 1.00 98.50 227 MET A N 1
ATOM 1794 C CA . MET A 1 227 ? -12.601 5.190 7.743 1.00 98.50 227 MET A CA 1
ATOM 1795 C C . MET A 1 227 ? -12.229 4.331 6.524 1.00 98.50 227 MET A C 1
ATOM 1797 O O . MET A 1 227 ? -12.977 4.290 5.546 1.00 98.50 227 MET A O 1
ATOM 1801 N N . HIS A 1 228 ? -11.097 3.631 6.588 1.00 98.69 228 HIS A N 1
ATOM 1802 C CA . HIS A 1 228 ? -10.597 2.806 5.494 1.00 98.69 228 HIS A CA 1
ATOM 1803 C C . HIS A 1 228 ? -11.402 1.517 5.305 1.00 98.69 228 HIS A C 1
ATOM 1805 O O . HIS A 1 228 ? -11.697 1.171 4.164 1.00 98.69 228 HIS A O 1
ATOM 1811 N N . LEU A 1 229 ? -11.871 0.878 6.381 1.00 98.62 229 LEU A N 1
ATOM 1812 C CA . LEU A 1 229 ? -12.821 -0.238 6.306 1.00 98.62 229 LEU A CA 1
ATOM 1813 C C . LEU A 1 229 ? -14.123 0.169 5.609 1.00 98.62 229 LEU A C 1
ATOM 1815 O O . LEU A 1 229 ? -14.605 -0.566 4.756 1.00 98.62 229 LEU A O 1
ATOM 1819 N N . VAL A 1 230 ? -14.669 1.357 5.899 1.00 98.56 230 VAL A N 1
ATOM 1820 C CA . VAL A 1 230 ? -15.857 1.870 5.189 1.00 98.56 230 VAL A CA 1
ATOM 1821 C C . VAL A 1 230 ? -15.561 2.129 3.711 1.00 98.56 230 VAL A C 1
ATOM 1823 O O . VAL A 1 230 ? -16.416 1.876 2.865 1.00 98.56 230 VAL A O 1
ATOM 1826 N N . ALA A 1 231 ? -14.372 2.641 3.380 1.00 98.19 231 ALA A N 1
ATOM 1827 C CA . ALA A 1 231 ? -13.976 2.830 1.988 1.00 98.19 231 ALA A CA 1
ATOM 1828 C C . ALA A 1 231 ? -13.901 1.489 1.239 1.00 98.19 231 ALA A C 1
ATOM 1830 O O . ALA A 1 231 ? -14.429 1.395 0.135 1.00 98.19 231 ALA A O 1
ATOM 1831 N N . VAL A 1 232 ? -13.309 0.458 1.852 1.00 98.44 232 VAL A N 1
ATOM 1832 C CA . VAL A 1 232 ? -13.238 -0.901 1.291 1.00 98.44 232 VAL A CA 1
ATOM 1833 C C . VAL A 1 232 ? -14.628 -1.539 1.195 1.00 98.44 232 VAL A C 1
ATOM 1835 O O . VAL A 1 232 ? -14.954 -2.087 0.150 1.00 98.44 232 VAL A O 1
ATOM 1838 N N . LEU A 1 233 ? -15.482 -1.405 2.218 1.00 98.38 233 LEU A N 1
ATOM 1839 C CA . LEU A 1 233 ? -16.843 -1.965 2.244 1.00 98.38 233 LEU A CA 1
ATOM 1840 C C . LEU A 1 233 ? -17.717 -1.482 1.081 1.00 98.38 233 LEU A C 1
ATOM 1842 O O . LEU A 1 233 ? -18.602 -2.196 0.634 1.00 98.38 233 LEU A O 1
ATOM 1846 N N . LYS A 1 234 ? -17.491 -0.266 0.580 1.00 97.56 234 LYS A N 1
ATOM 1847 C CA . LYS A 1 234 ? -18.254 0.270 -0.558 1.00 97.56 234 LYS A CA 1
ATOM 1848 C C . LYS A 1 234 ? -17.933 -0.429 -1.881 1.00 97.56 234 LYS A C 1
ATOM 1850 O O . LYS A 1 234 ? -18.708 -0.304 -2.828 1.00 97.56 234 LYS A O 1
ATOM 1855 N N . HIS A 1 235 ? -16.816 -1.148 -1.950 1.00 97.56 235 HIS A N 1
ATOM 1856 C CA . HIS A 1 235 ? -16.365 -1.834 -3.150 1.00 97.56 235 HIS A CA 1
ATOM 1857 C C . HIS A 1 235 ? -17.176 -3.120 -3.399 1.00 97.56 235 HIS A C 1
ATOM 1859 O O . HIS A 1 235 ? -17.358 -3.894 -2.457 1.00 97.56 235 HIS A O 1
ATOM 1865 N N . PRO A 1 236 ? -17.605 -3.439 -4.637 1.00 96.25 236 PRO A N 1
ATOM 1866 C CA . PRO A 1 236 ? -18.403 -4.639 -4.924 1.00 96.25 236 PRO A CA 1
ATOM 1867 C C . PRO A 1 236 ? -17.764 -5.961 -4.470 1.00 96.25 236 PRO A C 1
ATOM 1869 O O . PRO A 1 236 ? -18.447 -6.802 -3.891 1.00 96.25 236 PRO A O 1
ATOM 1872 N N . CYS A 1 237 ? -16.452 -6.136 -4.669 1.00 96.75 237 CYS A N 1
ATOM 1873 C CA . CYS A 1 237 ? -15.730 -7.340 -4.222 1.00 96.75 237 CYS A CA 1
ATOM 1874 C C . CYS A 1 237 ? -15.672 -7.510 -2.694 1.00 96.75 237 CYS A C 1
ATOM 1876 O O . CYS A 1 237 ? -15.374 -8.600 -2.221 1.00 96.75 237 CYS A O 1
ATOM 1878 N N . SER A 1 238 ? -15.994 -6.477 -1.908 1.00 97.12 238 SER A N 1
ATOM 1879 C CA . SER A 1 238 ? -15.994 -6.588 -0.443 1.00 97.12 238 SER A CA 1
ATOM 1880 C C . SER A 1 238 ? -17.112 -7.483 0.096 1.00 97.12 238 SER A C 1
ATOM 1882 O O . SER A 1 238 ? -17.052 -7.895 1.251 1.00 97.12 238 SER A O 1
ATOM 1884 N N . LEU A 1 239 ? -18.113 -7.814 -0.732 1.00 96.25 239 LEU A N 1
ATOM 1885 C CA . LEU A 1 239 ? -19.239 -8.666 -0.350 1.00 96.25 239 LEU A CA 1
ATOM 1886 C C . LEU A 1 239 ? -18.795 -10.060 0.116 1.00 96.25 239 LEU A C 1
ATOM 1888 O O . LEU A 1 239 ? -19.408 -10.606 1.031 1.00 96.25 239 LEU A O 1
ATOM 1892 N N . GLU A 1 240 ? -17.715 -10.605 -0.450 1.00 96.94 240 GLU A N 1
ATOM 1893 C CA . GLU A 1 240 ? -17.126 -11.881 -0.013 1.00 96.94 240 GLU A CA 1
ATOM 1894 C C . GLU A 1 240 ? -16.571 -11.802 1.420 1.00 96.94 240 GLU A C 1
ATOM 1896 O O . GLU A 1 240 ? -16.671 -12.752 2.191 1.00 96.94 240 GLU A O 1
ATOM 1901 N N . PHE A 1 241 ? -16.084 -10.625 1.816 1.00 97.69 241 PHE A N 1
ATOM 1902 C CA . PHE A 1 241 ? -15.482 -10.350 3.124 1.00 97.69 241 PHE A CA 1
ATOM 1903 C C . PHE A 1 241 ? -16.430 -9.594 4.068 1.00 97.69 241 PHE A C 1
ATOM 1905 O O . PHE A 1 241 ? -16.016 -9.116 5.128 1.00 97.69 241 PHE A O 1
ATOM 1912 N N . HIS A 1 242 ? -17.713 -9.467 3.711 1.00 97.44 242 HIS A N 1
ATOM 1913 C CA . HIS A 1 242 ? -18.664 -8.601 4.412 1.00 97.44 242 HIS A CA 1
ATOM 1914 C C . HIS A 1 242 ? -18.780 -8.933 5.906 1.00 97.44 242 HIS A C 1
ATOM 1916 O O . HIS A 1 242 ? -18.843 -8.021 6.729 1.00 97.44 242 HIS A O 1
ATOM 1922 N N . GLY A 1 243 ? -18.797 -10.220 6.275 1.00 97.44 243 GLY A N 1
ATOM 1923 C CA . GLY A 1 243 ? -18.889 -10.645 7.679 1.00 97.44 243 GLY A CA 1
ATOM 1924 C C . GLY A 1 243 ? -17.695 -10.189 8.523 1.00 97.44 243 GLY A C 1
ATOM 1925 O O . GLY A 1 243 ? -17.871 -9.702 9.641 1.00 97.44 243 GLY A O 1
ATOM 1926 N N . HIS A 1 244 ? -16.495 -10.272 7.952 1.00 98.00 244 HIS A N 1
ATOM 1927 C CA . HIS A 1 244 ? -15.247 -9.866 8.592 1.00 98.00 244 HIS A CA 1
ATOM 1928 C C . HIS A 1 244 ? -15.207 -8.340 8.758 1.00 98.00 244 HIS A C 1
ATOM 1930 O O . HIS A 1 244 ? -15.090 -7.823 9.870 1.00 98.00 244 HIS A O 1
ATOM 1936 N N . ILE A 1 245 ? -15.437 -7.604 7.664 1.00 98.50 245 ILE A N 1
ATOM 1937 C CA . ILE A 1 245 ? -15.450 -6.133 7.655 1.00 98.50 245 ILE A CA 1
ATOM 1938 C C . ILE A 1 245 ? -16.535 -5.577 8.591 1.00 98.50 245 ILE A C 1
ATOM 1940 O O . ILE A 1 245 ? -16.282 -4.624 9.328 1.00 98.50 245 ILE A O 1
ATOM 1944 N N . SER A 1 246 ? -17.734 -6.171 8.596 1.00 98.25 246 SER A N 1
ATOM 1945 C CA . SER A 1 246 ? -18.844 -5.732 9.454 1.00 98.25 246 SER A CA 1
ATOM 1946 C C . SER A 1 246 ? -18.528 -5.903 10.934 1.00 98.25 246 SER A C 1
ATOM 1948 O O . SER A 1 246 ? -18.778 -4.978 11.703 1.00 98.25 246 SER A O 1
ATOM 1950 N N . THR A 1 247 ? -17.951 -7.043 11.327 1.00 98.31 247 THR A N 1
ATOM 1951 C CA . THR A 1 247 ? -17.533 -7.296 12.715 1.00 98.31 247 THR A CA 1
ATOM 1952 C C . THR A 1 247 ? -16.522 -6.243 13.170 1.00 98.31 247 THR A C 1
ATOM 1954 O O . THR A 1 247 ? -16.762 -5.554 14.159 1.00 98.31 247 THR A O 1
ATOM 1957 N N . LEU A 1 248 ? -15.467 -6.001 12.380 1.00 98.25 248 LEU A N 1
ATOM 1958 C CA . LEU A 1 248 ? -14.473 -4.968 12.695 1.00 98.25 248 LEU A CA 1
ATOM 1959 C C . LEU A 1 248 ? -15.097 -3.571 12.825 1.00 98.25 248 LEU A C 1
ATOM 1961 O O . LEU A 1 248 ? -14.746 -2.799 13.715 1.00 98.25 248 LEU A O 1
ATOM 1965 N N . LEU A 1 249 ? -16.023 -3.211 11.933 1.00 98.62 249 LEU A N 1
ATOM 1966 C CA . LEU A 1 249 ? -16.696 -1.913 11.984 1.00 98.62 249 LEU A CA 1
ATOM 1967 C C . LEU A 1 249 ? -17.582 -1.766 13.228 1.00 98.62 249 LEU A C 1
ATOM 1969 O O . LEU A 1 249 ? -17.603 -0.682 13.818 1.00 98.62 249 LEU A O 1
ATOM 1973 N N . GLN A 1 250 ? -18.274 -2.828 13.646 1.00 98.25 250 GLN A N 1
ATOM 1974 C CA . GLN A 1 250 ? -19.055 -2.846 14.886 1.00 98.25 250 GLN A CA 1
ATOM 1975 C C . GLN A 1 250 ? -18.156 -2.699 16.120 1.00 98.25 250 GLN A C 1
ATOM 1977 O O . GLN A 1 250 ? -18.451 -1.865 16.977 1.00 98.25 250 GLN A O 1
ATOM 1982 N N . ASP A 1 251 ? -17.021 -3.403 16.167 1.00 98.00 251 ASP A N 1
ATOM 1983 C CA . ASP A 1 251 ? -16.030 -3.291 17.250 1.00 98.00 251 ASP A CA 1
ATOM 1984 C C . ASP A 1 251 ? -15.424 -1.877 17.340 1.00 98.00 251 ASP A C 1
ATOM 1986 O O . ASP A 1 251 ? -15.102 -1.369 18.419 1.00 98.00 251 ASP A O 1
ATOM 1990 N N . LEU A 1 252 ? -15.333 -1.186 16.200 1.00 97.88 252 LEU A N 1
ATOM 1991 C CA . LEU A 1 252 ? -14.933 0.221 16.095 1.00 97.88 252 LEU A CA 1
ATOM 1992 C C . LEU A 1 252 ? -16.098 1.209 16.327 1.00 97.88 252 LEU A C 1
ATOM 1994 O O . LEU A 1 252 ? -15.943 2.419 16.118 1.00 97.88 252 LEU A O 1
ATOM 1998 N N . GLY A 1 253 ? -17.262 0.723 16.765 1.00 97.44 253 GLY A N 1
ATOM 1999 C CA . GLY A 1 253 ? -18.421 1.524 17.158 1.00 97.44 253 GLY A CA 1
ATOM 2000 C C . GLY A 1 253 ? -19.237 2.081 15.990 1.00 97.44 253 GLY A C 1
ATOM 2001 O O . GLY A 1 253 ? -19.807 3.167 16.098 1.00 97.44 253 GLY A O 1
ATOM 2002 N N . MET A 1 254 ? -19.247 1.420 14.831 1.00 98.06 254 MET A N 1
ATOM 2003 C CA . MET A 1 254 ? -20.157 1.750 13.731 1.00 98.06 254 MET A CA 1
ATOM 2004 C C . MET A 1 254 ? -21.489 0.998 13.889 1.00 98.06 254 MET A C 1
ATOM 2006 O O . MET A 1 254 ? -21.478 -0.225 14.019 1.00 98.06 254 MET A O 1
ATOM 2010 N N . PRO A 1 255 ? -22.645 1.685 13.868 1.00 97.44 255 PRO A N 1
ATOM 2011 C CA . PRO A 1 255 ? -23.935 1.021 14.003 1.00 97.44 255 PRO A CA 1
ATOM 2012 C C . PRO A 1 255 ? -24.290 0.223 12.741 1.00 97.44 255 PRO A C 1
ATOM 2014 O O . PRO A 1 255 ? -23.987 0.634 11.618 1.00 97.44 255 PRO A O 1
ATOM 2017 N N . GLN A 1 256 ? -25.018 -0.884 12.917 1.00 97.00 256 GLN A N 1
ATOM 2018 C CA . GLN A 1 256 ? -25.385 -1.791 11.821 1.00 97.00 256 GLN A CA 1
ATOM 2019 C C . GLN A 1 256 ? -26.164 -1.103 10.687 1.00 97.00 256 GLN A C 1
ATOM 2021 O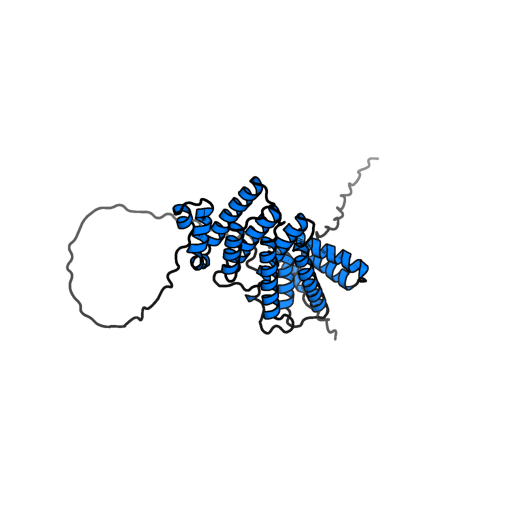 O . GLN A 1 256 ? -26.022 -1.472 9.524 1.00 97.00 256 GLN A O 1
ATOM 2026 N N . SER A 1 257 ? -26.954 -0.073 10.999 1.00 97.06 257 SER A N 1
ATOM 2027 C CA . SER A 1 257 ? -27.680 0.720 10.002 1.00 97.06 257 SER A CA 1
ATOM 2028 C C . SER A 1 257 ? -26.751 1.512 9.071 1.00 97.06 257 SER A C 1
ATOM 2030 O O . SER A 1 257 ? -27.025 1.615 7.875 1.00 97.06 257 SER A O 1
ATOM 2032 N N . GLU A 1 258 ? -25.635 2.045 9.578 1.00 97.44 258 GLU A N 1
ATOM 2033 C CA . GLU A 1 258 ? -24.634 2.741 8.758 1.00 97.44 258 GLU A CA 1
ATOM 2034 C C . GLU A 1 258 ? -23.806 1.766 7.911 1.00 97.44 258 GLU A C 1
ATOM 2036 O O . GLU A 1 258 ? -23.458 2.089 6.770 1.00 97.44 258 GLU A O 1
ATOM 2041 N N . ILE A 1 259 ? -23.517 0.573 8.449 1.00 97.75 259 ILE A N 1
ATOM 2042 C CA . ILE A 1 259 ? -22.844 -0.511 7.716 1.00 97.75 259 ILE A CA 1
ATOM 2043 C C . ILE A 1 259 ? -23.721 -0.940 6.535 1.00 97.75 259 ILE A C 1
ATOM 2045 O O . ILE A 1 259 ? -23.271 -0.903 5.389 1.00 97.75 259 ILE A O 1
ATOM 2049 N N . ALA A 1 260 ? -25.004 -1.223 6.785 1.00 96.31 260 ALA A N 1
ATOM 2050 C CA . ALA A 1 260 ? -25.963 -1.585 5.743 1.00 96.31 260 ALA A CA 1
ATOM 2051 C C . ALA A 1 260 ? -26.085 -0.498 4.661 1.00 96.31 260 ALA A C 1
ATOM 2053 O O . ALA A 1 260 ? -26.128 -0.811 3.476 1.00 96.31 260 ALA A O 1
ATOM 2054 N N . ARG A 1 261 ? -26.065 0.788 5.044 1.00 96.56 261 ARG A N 1
ATOM 2055 C CA . ARG A 1 261 ? -26.103 1.916 4.094 1.00 96.56 261 ARG A CA 1
ATOM 2056 C C . ARG A 1 261 ? -24.842 2.032 3.230 1.00 96.56 261 ARG A C 1
ATOM 2058 O O . ARG A 1 261 ? -24.909 2.574 2.130 1.00 96.56 261 ARG A O 1
ATOM 2065 N N . SER A 1 262 ? -23.698 1.584 3.739 1.00 95.50 262 SER A N 1
ATOM 2066 C CA . SER A 1 262 ? -22.415 1.632 3.025 1.00 95.50 262 SER A CA 1
ATOM 2067 C C . SER A 1 262 ? -22.161 0.387 2.174 1.00 95.50 262 SER A C 1
ATOM 2069 O O . SER A 1 262 ? -21.259 0.409 1.342 1.00 95.50 262 SER A O 1
ATOM 2071 N N . THR A 1 263 ? -22.943 -0.674 2.377 1.00 95.69 263 THR A N 1
ATOM 2072 C CA . THR A 1 263 ? -22.784 -1.956 1.688 1.00 95.69 263 THR A CA 1
ATOM 2073 C C . THR A 1 263 ? -23.354 -1.866 0.267 1.00 95.69 263 THR A C 1
ATOM 2075 O O . THR A 1 263 ? -24.492 -1.419 0.095 1.00 95.69 263 THR A O 1
ATOM 2078 N N . PRO A 1 264 ? -22.598 -2.264 -0.770 1.00 93.50 264 PRO A N 1
ATOM 2079 C CA . PRO A 1 264 ? -23.074 -2.243 -2.145 1.00 93.50 264 PRO A CA 1
ATOM 2080 C C . PRO A 1 264 ? -24.195 -3.265 -2.354 1.00 93.50 264 PRO A C 1
ATOM 2082 O O . PRO A 1 264 ? -24.248 -4.312 -1.710 1.00 93.50 264 PRO A O 1
ATOM 2085 N N . ALA A 1 265 ? -25.090 -2.977 -3.298 1.00 90.25 265 ALA A N 1
ATOM 2086 C CA . ALA A 1 265 ? -26.112 -3.936 -3.695 1.00 90.25 265 ALA A CA 1
ATOM 2087 C C . ALA A 1 265 ? -25.467 -5.171 -4.345 1.00 90.25 265 ALA A C 1
ATOM 2089 O O . ALA A 1 265 ? -24.560 -5.046 -5.173 1.00 90.25 265 ALA A O 1
ATOM 2090 N N . VAL A 1 266 ? -25.971 -6.361 -4.010 1.00 80.50 266 VAL A N 1
ATOM 2091 C CA . VAL A 1 266 ? -25.553 -7.609 -4.659 1.00 80.50 266 VAL A CA 1
ATOM 2092 C C . VAL A 1 266 ? -25.913 -7.514 -6.142 1.00 80.50 266 VAL A C 1
ATOM 2094 O O . VAL A 1 266 ? -27.084 -7.367 -6.495 1.00 80.50 266 VAL A O 1
ATOM 2097 N N . ARG A 1 267 ? -24.915 -7.572 -7.032 1.00 71.06 267 ARG A N 1
ATOM 2098 C CA . ARG A 1 267 ? -25.171 -7.670 -8.474 1.00 71.06 267 ARG A CA 1
ATOM 2099 C C . ARG A 1 267 ? -25.844 -9.015 -8.746 1.00 71.06 267 ARG A C 1
ATOM 2101 O O . ARG A 1 267 ? -25.174 -10.043 -8.791 1.00 71.06 267 ARG A O 1
ATOM 2108 N N . GLU A 1 268 ? -27.154 -9.015 -8.979 1.00 54.94 268 GLU A N 1
ATOM 2109 C CA . GLU A 1 268 ? -27.810 -10.153 -9.618 1.00 54.94 268 GLU A CA 1
ATOM 2110 C C . GLU A 1 268 ? -27.202 -10.316 -11.016 1.00 54.94 268 GLU A C 1
ATOM 2112 O O . GLU A 1 268 ? -27.393 -9.478 -11.904 1.00 54.94 268 GLU A O 1
ATOM 2117 N N . GLN A 1 269 ? -26.438 -11.391 -11.228 1.00 48.75 269 GLN A N 1
ATOM 2118 C CA . GLN A 1 269 ? -26.111 -11.838 -12.575 1.00 48.75 269 GLN A CA 1
ATOM 2119 C C . GLN A 1 269 ? -27.439 -12.042 -13.305 1.00 48.75 269 GLN A C 1
ATOM 2121 O O . GLN A 1 269 ? -28.173 -12.988 -13.018 1.00 48.75 269 GLN A O 1
ATOM 2126 N N . ARG A 1 270 ? -27.773 -11.138 -14.235 1.00 42.72 270 ARG A N 1
ATOM 2127 C CA . ARG A 1 270 ? -28.910 -11.288 -15.145 1.00 42.72 270 ARG A CA 1
ATOM 2128 C C . ARG A 1 270 ? -28.765 -12.625 -15.875 1.00 42.72 270 ARG A C 1
ATOM 2130 O O . ARG A 1 270 ? -28.152 -12.689 -16.938 1.00 42.72 270 ARG A O 1
ATOM 2137 N N . LYS A 1 271 ? -29.384 -13.684 -15.348 1.00 46.09 271 LYS A N 1
ATOM 2138 C CA . LYS A 1 271 ? -29.768 -14.861 -16.125 1.00 46.09 271 LYS A CA 1
ATOM 2139 C C . LYS A 1 271 ? -30.775 -14.388 -17.171 1.00 46.09 271 LYS A C 1
ATOM 2141 O O . LYS A 1 271 ? -31.982 -14.437 -16.963 1.00 46.09 271 LYS A O 1
ATOM 2146 N N . ARG A 1 272 ? -30.291 -13.908 -18.318 1.00 36.56 272 ARG A N 1
ATOM 2147 C CA . ARG A 1 272 ? -31.100 -13.862 -19.539 1.00 36.56 272 ARG A CA 1
ATOM 2148 C C . ARG A 1 272 ? -31.167 -15.276 -20.103 1.00 36.56 272 ARG A C 1
ATOM 2150 O O . ARG A 1 272 ? -30.510 -15.607 -21.078 1.00 36.56 272 ARG A O 1
ATOM 2157 N N . SER A 1 273 ? -31.994 -16.104 -19.484 1.00 44.75 273 SER A N 1
ATOM 2158 C CA . SER A 1 273 ? -32.676 -17.174 -20.197 1.00 44.75 273 SER A CA 1
ATOM 2159 C C . SER A 1 273 ? -33.986 -16.593 -20.726 1.00 44.75 273 SER A C 1
ATOM 2161 O O . SER A 1 273 ? -34.983 -16.545 -20.011 1.00 44.75 273 SER A O 1
ATOM 2163 N N . ARG A 1 274 ? -33.987 -16.117 -21.973 1.00 36.31 274 ARG A N 1
ATOM 2164 C CA . ARG A 1 274 ? -35.224 -15.990 -22.752 1.00 36.31 274 ARG A CA 1
ATOM 2165 C C . ARG A 1 274 ? -34.953 -16.515 -24.153 1.00 36.31 274 ARG A C 1
ATOM 2167 O O . ARG A 1 274 ? -34.623 -15.768 -25.063 1.00 36.31 274 ARG A O 1
ATOM 2174 N N . HIS A 1 275 ? -35.022 -17.836 -24.266 1.00 33.75 275 HIS A N 1
ATOM 2175 C CA . HIS A 1 275 ? -35.232 -18.504 -25.539 1.00 33.75 275 HIS A CA 1
ATOM 2176 C C . HIS A 1 275 ? -36.641 -18.104 -25.996 1.00 33.75 275 HIS A C 1
ATOM 2178 O O . HIS A 1 275 ? -37.624 -18.450 -25.340 1.00 33.75 275 HIS A O 1
ATOM 2184 N N . GLU A 1 276 ? -36.739 -17.275 -27.032 1.00 31.03 276 GLU A N 1
ATOM 2185 C CA . GLU A 1 276 ? -38.012 -16.952 -27.672 1.00 31.03 276 GLU A CA 1
ATOM 2186 C C . GLU A 1 276 ? -38.521 -18.203 -28.391 1.00 31.03 276 GLU A C 1
ATOM 2188 O O . GLU A 1 276 ? -37.999 -18.596 -29.432 1.00 31.03 276 GLU A O 1
ATOM 2193 N N . GLN A 1 277 ? -39.541 -18.848 -27.824 1.00 29.94 277 GLN A N 1
ATOM 2194 C CA . GLN A 1 277 ? -40.359 -19.800 -28.565 1.00 29.94 277 GLN A CA 1
ATOM 2195 C C . GLN A 1 277 ? -41.338 -19.022 -29.443 1.00 29.94 277 GLN A C 1
ATOM 2197 O O . GLN A 1 277 ? -42.303 -18.426 -28.966 1.00 29.94 277 GLN A O 1
ATOM 2202 N N . TYR A 1 278 ? -41.061 -19.055 -30.742 1.00 29.36 278 TYR A N 1
ATOM 2203 C CA . TYR A 1 278 ? -42.012 -18.775 -31.809 1.00 29.36 278 TYR A CA 1
ATOM 2204 C C . TYR A 1 278 ? -43.255 -19.661 -31.645 1.00 29.36 278 TYR A C 1
ATOM 2206 O O . TYR A 1 278 ? -43.140 -20.885 -31.649 1.00 29.36 278 TYR A O 1
ATOM 2214 N N . THR A 1 279 ? -44.442 -19.060 -31.562 1.00 30.33 279 THR A N 1
ATOM 2215 C CA . THR A 1 279 ? -45.700 -19.725 -31.937 1.00 30.33 279 THR A CA 1
ATOM 2216 C C . THR A 1 279 ? -46.590 -18.741 -32.697 1.00 30.33 279 THR A C 1
ATOM 2218 O O . THR A 1 279 ? -47.019 -17.714 -32.175 1.00 30.33 279 THR A O 1
ATOM 2221 N N . GLU A 1 280 ? -46.815 -19.049 -33.975 1.00 31.16 280 GLU A N 1
ATOM 2222 C CA . GLU A 1 280 ? -47.771 -18.395 -34.867 1.00 31.16 280 GLU A CA 1
ATOM 2223 C C . GLU A 1 280 ? -49.221 -18.788 -34.531 1.00 31.16 280 GLU A C 1
ATOM 2225 O O . GLU A 1 280 ? -49.505 -19.950 -34.246 1.00 31.16 280 GLU A O 1
ATOM 2230 N N . GLY A 1 281 ? -50.160 -17.854 -34.742 1.00 31.72 281 GLY A N 1
ATOM 2231 C CA . GLY A 1 281 ? -51.403 -18.188 -35.455 1.00 31.72 281 GLY A CA 1
ATOM 2232 C C . GLY A 1 281 ? -52.758 -18.022 -34.746 1.00 31.72 281 GLY A C 1
ATOM 2233 O O . GLY A 1 281 ? -53.299 -18.974 -34.206 1.00 31.72 281 GLY A O 1
ATOM 2234 N N . LYS A 1 282 ? -53.371 -16.842 -34.963 1.00 31.83 282 LYS A N 1
ATOM 2235 C CA . LYS A 1 282 ? -54.802 -16.557 -35.269 1.00 31.83 282 LYS A CA 1
ATOM 2236 C C . LYS A 1 282 ? -55.933 -17.082 -34.350 1.00 31.83 282 LYS A C 1
ATOM 2238 O O . LYS A 1 282 ? -56.232 -18.271 -34.354 1.00 31.83 282 LYS A O 1
ATOM 2243 N N . LYS A 1 283 ? -56.774 -16.143 -33.863 1.00 32.09 283 LYS A N 1
ATOM 2244 C CA . LYS A 1 283 ? -58.179 -15.923 -34.322 1.00 32.09 283 LYS A CA 1
ATOM 2245 C C . LYS A 1 283 ? -58.867 -14.690 -33.673 1.00 32.09 283 LYS A C 1
ATOM 2247 O O . LYS A 1 283 ? -59.144 -14.652 -32.487 1.00 32.09 283 LYS A O 1
ATOM 2252 N N . VAL A 1 284 ? -59.125 -13.714 -34.544 1.00 30.92 284 VAL A N 1
ATOM 2253 C CA . VAL A 1 284 ? -60.176 -12.673 -34.667 1.00 30.92 284 VAL A CA 1
ATOM 2254 C C . VAL A 1 284 ? -61.476 -12.867 -33.835 1.00 30.92 284 VAL A C 1
ATOM 2256 O O . VAL A 1 284 ? -62.046 -13.951 -33.917 1.00 30.92 284 VAL A O 1
ATOM 2259 N N . LYS A 1 285 ? -62.024 -11.818 -33.164 1.00 26.89 285 LYS A N 1
ATOM 2260 C CA . LYS A 1 285 ? -63.144 -10.933 -33.631 1.00 26.89 285 LYS A CA 1
ATOM 2261 C C . LYS A 1 285 ? -63.913 -10.162 -32.504 1.00 26.89 285 LYS A C 1
ATOM 2263 O O . LYS A 1 285 ? -64.301 -10.766 -31.515 1.00 26.89 285 LYS A O 1
ATOM 2268 N N . ILE A 1 286 ? -64.286 -8.909 -32.834 1.00 30.39 286 ILE A N 1
ATOM 2269 C CA . ILE A 1 286 ? -65.441 -8.057 -32.407 1.00 30.39 286 ILE A CA 1
ATOM 2270 C C . ILE A 1 286 ? -65.317 -7.178 -31.138 1.00 30.39 286 ILE A C 1
ATOM 2272 O O . ILE A 1 286 ? -65.457 -7.663 -30.023 1.00 30.39 286 ILE A O 1
ATOM 2276 N N . GLU A 1 287 ? -65.217 -5.857 -31.360 1.00 28.77 287 GLU A N 1
ATOM 2277 C CA . GLU A 1 287 ? -65.775 -4.778 -30.511 1.00 28.77 287 GLU A CA 1
ATOM 2278 C C . GLU A 1 287 ? -67.247 -4.494 -30.883 1.00 28.77 287 GLU A C 1
ATOM 2280 O O . GLU A 1 287 ? -67.672 -4.812 -32.000 1.00 28.77 287 GLU A O 1
ATOM 2285 N N . PRO A 1 288 ? -68.007 -3.814 -30.006 1.00 33.25 288 PRO A N 1
ATOM 2286 C CA . PRO A 1 288 ? -68.389 -2.448 -30.386 1.00 33.25 288 PRO A CA 1
ATOM 2287 C C . PRO A 1 288 ? -68.298 -1.400 -29.260 1.00 33.25 288 PRO A C 1
ATOM 2289 O O . PRO A 1 288 ? -68.503 -1.684 -28.081 1.00 33.25 288 PRO A O 1
ATOM 2292 N N . ALA A 1 289 ? -68.021 -0.178 -29.712 1.00 29.73 289 ALA A N 1
ATOM 2293 C CA . ALA A 1 289 ? -67.873 1.089 -29.003 1.00 29.73 289 ALA A CA 1
ATOM 2294 C C . ALA A 1 289 ? -69.198 1.759 -28.594 1.00 29.73 289 ALA A C 1
ATOM 2296 O O . ALA A 1 289 ? -70.204 1.525 -29.258 1.00 29.73 289 ALA A O 1
ATOM 2297 N N . LEU A 1 290 ? -69.136 2.664 -27.600 1.00 29.16 290 LEU A N 1
ATOM 2298 C CA . LEU A 1 290 ? -69.936 3.900 -27.427 1.00 29.16 290 LEU A CA 1
ATOM 2299 C C . LEU A 1 290 ? -69.073 4.883 -26.574 1.00 29.16 290 LEU A C 1
ATOM 2301 O O . LEU A 1 290 ? -68.645 4.473 -25.497 1.00 29.16 290 LEU A O 1
ATOM 2305 N N . ILE A 1 291 ? -68.554 6.017 -27.092 1.00 31.48 291 ILE A N 1
ATOM 2306 C CA . ILE A 1 291 ? -69.215 7.324 -27.388 1.00 31.48 291 ILE A CA 1
ATOM 2307 C C . ILE A 1 291 ? -69.556 8.041 -26.065 1.00 31.48 291 ILE A C 1
ATOM 2309 O O . ILE A 1 291 ? -70.447 7.578 -25.358 1.00 31.48 291 ILE A O 1
ATOM 2313 N N . ASP A 1 292 ? -68.697 8.944 -25.564 1.00 30.20 292 ASP A N 1
ATOM 2314 C CA . ASP A 1 292 ? -68.640 10.430 -25.753 1.00 30.20 292 ASP A CA 1
ATOM 2315 C C . ASP A 1 292 ? -68.979 11.048 -24.365 1.00 30.20 292 ASP A C 1
ATOM 2317 O O . ASP A 1 292 ? -69.642 10.380 -23.575 1.00 30.20 292 ASP A O 1
ATOM 2321 N N . GLU A 1 293 ? -68.512 12.182 -23.837 1.00 33.22 293 GLU A N 1
ATOM 2322 C CA . GLU A 1 293 ? -68.109 13.528 -24.291 1.00 33.22 293 GLU A CA 1
ATOM 2323 C C . GLU A 1 293 ? -67.495 14.201 -23.016 1.00 33.22 293 GLU A C 1
ATOM 2325 O O . GLU A 1 293 ? -67.901 13.859 -21.900 1.00 33.22 293 GLU A O 1
ATOM 2330 N N . ASP A 1 294 ? -66.397 14.971 -23.049 1.00 34.44 294 ASP A N 1
ATOM 2331 C CA . ASP A 1 294 ? -66.322 16.463 -23.066 1.00 34.44 294 ASP A CA 1
ATOM 2332 C C . ASP A 1 294 ? -65.389 16.904 -21.896 1.00 34.44 294 ASP A C 1
ATOM 2334 O O . ASP A 1 294 ? -65.377 16.252 -20.854 1.00 34.44 294 ASP A O 1
ATOM 2338 N N . GLU A 1 295 ? -64.545 17.944 -21.909 1.00 36.50 295 GLU A N 1
ATOM 2339 C CA . GLU A 1 295 ? -64.318 19.068 -22.827 1.00 36.50 295 GLU A CA 1
ATOM 2340 C C . GLU A 1 295 ? -62.924 19.694 -22.517 1.00 36.50 295 GLU A C 1
ATOM 2342 O O . GLU A 1 295 ? -62.563 19.910 -21.356 1.00 36.50 295 GLU A O 1
ATOM 2347 N N . ASP A 1 296 ? -62.148 19.939 -23.575 1.00 35.97 296 ASP A N 1
ATOM 2348 C CA . ASP A 1 296 ? -61.252 21.065 -23.899 1.00 35.97 296 ASP A CA 1
ATOM 2349 C C . ASP A 1 296 ? -60.289 21.748 -22.898 1.00 35.97 296 ASP A C 1
ATOM 2351 O O . ASP A 1 296 ? -60.673 22.386 -21.915 1.00 35.97 296 ASP A O 1
ATOM 2355 N N . LYS A 1 297 ? -59.011 21.835 -23.327 1.00 36.59 297 LYS A N 1
ATOM 2356 C CA . LYS A 1 297 ? -58.405 23.109 -23.794 1.00 36.59 297 LYS A CA 1
ATOM 2357 C C . LYS A 1 297 ? -57.048 22.930 -24.498 1.00 36.59 297 LYS A C 1
ATOM 2359 O O . LYS A 1 297 ? -56.152 22.255 -23.997 1.00 36.59 297 LYS A O 1
ATOM 2364 N N . GLU A 1 298 ? -56.927 23.586 -25.652 1.00 32.25 298 GLU A N 1
ATOM 2365 C CA . GLU A 1 298 ? -55.786 23.643 -26.578 1.00 32.25 298 GLU A CA 1
ATOM 2366 C C . GLU A 1 298 ? -54.549 24.434 -26.076 1.00 32.25 298 GLU A C 1
ATOM 2368 O O . GLU A 1 298 ? -54.700 25.440 -25.388 1.00 32.25 298 GLU A O 1
ATOM 2373 N N . GLU A 1 299 ? -53.365 23.948 -26.510 1.00 31.45 299 GLU A N 1
ATOM 2374 C CA . GLU A 1 299 ? -52.100 24.589 -26.985 1.00 31.45 299 GLU A CA 1
ATOM 2375 C C . GLU A 1 299 ? -51.463 25.848 -26.319 1.00 31.45 299 GLU A C 1
ATOM 2377 O O . GLU A 1 299 ? -52.140 26.592 -25.618 1.00 31.45 299 GLU A O 1
ATOM 2382 N N . PRO A 1 300 ? -50.155 26.176 -26.559 1.00 36.38 300 PRO A N 1
ATOM 2383 C CA . PRO A 1 300 ? -49.208 25.627 -27.552 1.00 36.38 300 PRO A CA 1
ATOM 2384 C C . PRO A 1 300 ? -47.798 25.248 -27.027 1.00 36.38 300 PRO A C 1
ATOM 2386 O O . PRO A 1 300 ? -47.394 25.533 -25.899 1.00 36.38 300 PRO A O 1
ATOM 2389 N N . ALA A 1 301 ? -47.013 24.618 -27.908 1.00 40.84 301 ALA A N 1
ATOM 2390 C CA . ALA A 1 301 ? -45.593 24.307 -27.728 1.00 40.84 301 ALA A CA 1
ATOM 2391 C C . ALA A 1 301 ? -44.681 25.560 -27.717 1.00 40.84 301 ALA A C 1
ATOM 2393 O O . ALA A 1 301 ? -44.908 26.485 -28.501 1.00 40.84 301 ALA A O 1
ATOM 2394 N N . PRO A 1 302 ? -43.575 25.584 -26.939 1.00 33.84 302 PRO A N 1
ATOM 2395 C CA . PRO A 1 302 ? -42.533 26.590 -27.105 1.00 33.84 302 PRO A CA 1
ATOM 2396 C C . PRO A 1 302 ? -41.504 26.205 -28.176 1.00 33.84 302 PRO A C 1
ATOM 2398 O O . PRO A 1 302 ? -40.950 25.105 -28.205 1.00 33.84 302 PRO A O 1
ATOM 2401 N N . LEU A 1 303 ? -41.234 27.203 -29.010 1.00 32.09 303 LEU A N 1
ATOM 2402 C CA . LEU A 1 303 ? -40.281 27.279 -30.109 1.00 32.09 303 LEU A CA 1
ATOM 2403 C C . LEU A 1 303 ? -38.830 26.988 -29.685 1.00 32.09 303 LEU A C 1
ATOM 2405 O O . LEU A 1 303 ? -38.329 27.476 -28.672 1.00 32.09 303 LEU A O 1
ATOM 2409 N N . SER A 1 304 ? -38.134 26.240 -30.539 1.00 35.91 304 SER A N 1
ATOM 2410 C CA . SER A 1 304 ? -36.696 25.974 -30.500 1.00 35.91 304 SER A CA 1
ATOM 2411 C C . SER A 1 304 ? -35.866 27.227 -30.805 1.00 35.91 304 SER A C 1
ATOM 2413 O O . SER A 1 304 ? -36.019 27.833 -31.865 1.00 35.91 304 SER A O 1
ATOM 2415 N N . VAL A 1 305 ? -34.937 27.569 -29.909 1.00 36.81 305 VAL A N 1
ATOM 2416 C CA . VAL A 1 305 ? -33.946 28.644 -30.092 1.00 36.81 305 VAL A CA 1
ATOM 2417 C C . VAL A 1 305 ? -32.674 28.074 -30.756 1.00 36.81 305 VAL A C 1
ATOM 2419 O O . VAL A 1 305 ? -32.265 26.965 -30.395 1.00 36.81 305 VAL A O 1
ATOM 2422 N N . PRO A 1 306 ? -32.018 28.775 -31.707 1.00 37.88 306 PRO A N 1
ATOM 2423 C CA . PRO A 1 306 ? -30.849 28.255 -32.416 1.00 37.88 306 PRO A CA 1
ATOM 2424 C C . PRO A 1 306 ? -29.613 28.164 -31.512 1.00 37.88 306 PRO A C 1
ATOM 2426 O O . PRO A 1 306 ? -29.288 29.087 -30.766 1.00 37.88 306 PRO A O 1
ATOM 2429 N N . LYS A 1 307 ? -28.896 27.044 -31.622 1.00 37.44 307 LYS A N 1
ATOM 2430 C CA . LYS A 1 307 ? -27.633 26.759 -30.928 1.00 37.44 307 LYS A CA 1
ATOM 2431 C C . LYS A 1 307 ? -26.508 27.642 -31.507 1.00 37.44 307 LYS A C 1
ATOM 2433 O O . LYS A 1 307 ? -26.344 27.638 -32.728 1.00 37.44 307 LYS A O 1
ATOM 2438 N N . PRO A 1 308 ? -25.718 28.371 -30.697 1.00 33.09 308 PRO A N 1
ATOM 2439 C CA . PRO A 1 308 ? -24.576 29.118 -31.214 1.00 33.09 308 PRO A CA 1
ATOM 2440 C C . PRO A 1 308 ? -23.460 28.171 -31.685 1.00 33.09 308 PRO A C 1
ATOM 2442 O O . PRO A 1 308 ? -23.246 27.100 -31.113 1.00 33.09 308 PRO A O 1
ATOM 2445 N N . ALA A 1 309 ? -22.781 28.583 -32.758 1.00 46.03 309 ALA A N 1
ATOM 2446 C CA . ALA A 1 309 ? -21.677 27.882 -33.406 1.00 46.03 309 ALA A CA 1
ATOM 2447 C C . ALA A 1 309 ? -20.502 27.603 -32.442 1.00 46.03 309 ALA A C 1
ATOM 2449 O O . ALA A 1 309 ? -20.286 28.373 -31.502 1.00 46.03 309 ALA A O 1
ATOM 2450 N N . PRO A 1 310 ? -19.725 26.524 -32.665 1.00 35.56 310 PRO A N 1
ATOM 2451 C CA . PRO A 1 310 ? -18.602 26.187 -31.806 1.00 35.56 310 PRO A CA 1
ATOM 2452 C C . PRO A 1 310 ? -17.494 27.235 -31.953 1.00 35.56 310 PRO A C 1
ATOM 2454 O O . PRO A 1 310 ? -16.998 27.502 -33.046 1.00 35.56 310 PRO A O 1
ATOM 2457 N N . VAL A 1 311 ? -17.110 27.823 -30.824 1.00 40.47 311 VAL A N 1
ATOM 2458 C CA . VAL A 1 311 ? -15.886 28.617 -30.675 1.00 40.47 311 VAL A CA 1
ATOM 2459 C C . VAL A 1 311 ? -14.687 27.688 -30.930 1.00 40.47 311 VAL A C 1
ATOM 2461 O O . VAL A 1 311 ? -14.748 26.535 -30.489 1.00 40.47 311 VAL A O 1
ATOM 2464 N N . PRO A 1 312 ? -13.604 28.126 -31.606 1.00 41.16 312 PRO A N 1
ATOM 2465 C CA . PRO A 1 312 ? -12.423 27.291 -31.785 1.00 41.16 312 PRO A CA 1
ATOM 2466 C C . PRO A 1 312 ? -11.876 26.934 -30.404 1.00 41.16 312 PRO A C 1
ATOM 2468 O O . PRO A 1 312 ? -11.489 27.812 -29.631 1.00 41.16 312 PRO A O 1
ATOM 2471 N N . THR A 1 313 ? -11.891 25.649 -30.067 1.00 40.19 313 THR A N 1
ATOM 2472 C CA . THR A 1 313 ? -11.233 25.124 -28.874 1.00 40.19 313 THR A CA 1
ATOM 2473 C C . THR A 1 313 ? -9.758 25.489 -28.948 1.00 40.19 313 THR A C 1
ATOM 2475 O O . THR A 1 313 ? -9.066 25.061 -29.871 1.00 40.19 313 THR A O 1
ATOM 2478 N N . ALA A 1 314 ? -9.283 26.287 -27.991 1.00 44.38 314 ALA A N 1
ATOM 2479 C CA . ALA A 1 314 ? -7.858 26.475 -27.780 1.00 44.38 314 ALA A CA 1
ATOM 2480 C C . ALA A 1 314 ? -7.227 25.087 -27.599 1.00 44.38 314 ALA A C 1
ATOM 2482 O O . ALA A 1 314 ? -7.640 24.343 -26.707 1.00 44.38 314 ALA A O 1
ATOM 2483 N N . GLN A 1 315 ? -6.293 24.726 -28.483 1.00 41.19 315 GLN A N 1
ATOM 2484 C CA . GLN A 1 315 ? -5.507 23.498 -28.367 1.00 41.19 315 GLN A CA 1
ATOM 2485 C C . GLN A 1 315 ? -4.939 23.427 -26.952 1.00 41.19 315 GLN A C 1
ATOM 2487 O O . GLN A 1 315 ? -4.356 24.400 -26.460 1.00 41.19 315 GLN A O 1
ATOM 2492 N N . SER A 1 316 ? -5.180 22.310 -26.266 1.00 47.28 316 SER A N 1
ATOM 2493 C CA . SER A 1 316 ? -4.692 22.156 -24.904 1.00 47.28 316 SER A CA 1
ATOM 2494 C C . SER A 1 316 ? -3.162 22.153 -24.924 1.00 47.28 316 SER A C 1
ATOM 2496 O O . SER A 1 316 ? -2.544 21.746 -25.909 1.00 47.28 316 SER A O 1
ATOM 2498 N N . ALA A 1 317 ? -2.523 22.589 -23.836 1.00 43.38 317 ALA A N 1
ATOM 2499 C CA . ALA A 1 317 ? -1.063 22.540 -23.721 1.00 43.38 317 ALA A CA 1
ATOM 2500 C C . ALA A 1 317 ? -0.510 21.120 -23.970 1.00 43.38 317 ALA A C 1
ATOM 2502 O O . ALA A 1 317 ? 0.595 20.973 -24.474 1.00 43.38 317 ALA A O 1
ATOM 2503 N N . ILE A 1 318 ? -1.321 20.091 -23.703 1.00 46.44 318 ILE A N 1
ATOM 2504 C CA . ILE A 1 318 ? -1.021 18.679 -23.955 1.00 46.44 318 ILE A CA 1
ATOM 2505 C C . ILE A 1 318 ? -0.962 18.381 -25.464 1.00 46.44 318 ILE A C 1
ATOM 2507 O O . ILE A 1 318 ? -0.068 17.664 -25.910 1.00 46.44 318 ILE A O 1
ATOM 2511 N N . ASP A 1 319 ? -1.857 18.971 -26.261 1.00 45.09 319 ASP A N 1
ATOM 2512 C CA . ASP A 1 319 ? -1.870 18.807 -27.720 1.00 45.09 319 ASP A CA 1
ATOM 2513 C C . ASP A 1 319 ? -0.661 19.497 -28.371 1.00 45.09 319 ASP A C 1
ATOM 2515 O O . ASP A 1 319 ? -0.035 18.934 -29.268 1.00 45.09 319 ASP A O 1
ATOM 2519 N N . LEU A 1 320 ? -0.271 20.670 -27.854 1.00 48.03 320 LEU A N 1
ATOM 2520 C CA . LEU A 1 320 ? 0.922 21.401 -28.299 1.00 48.03 320 LEU A CA 1
ATOM 2521 C C . LEU A 1 320 ? 2.220 20.651 -27.953 1.00 48.03 320 LEU A C 1
ATOM 2523 O O . LEU A 1 320 ? 3.137 20.580 -28.773 1.00 48.03 320 LEU A O 1
ATOM 2527 N N . THR A 1 321 ? 2.292 20.039 -26.767 1.00 50.53 321 THR A N 1
ATOM 2528 C CA . THR A 1 321 ? 3.428 19.198 -26.363 1.00 50.53 321 THR A CA 1
ATOM 2529 C C . THR A 1 321 ? 3.513 17.925 -27.211 1.00 50.53 321 THR A C 1
ATOM 2531 O O . THR A 1 321 ? 4.600 17.553 -27.655 1.00 50.53 321 THR A O 1
ATOM 2534 N N . ALA A 1 322 ? 2.383 17.278 -27.511 1.00 50.81 322 ALA A N 1
ATOM 2535 C CA . ALA A 1 322 ? 2.353 16.095 -28.370 1.00 50.81 322 ALA A CA 1
ATOM 2536 C C . ALA A 1 322 ? 2.781 16.401 -29.818 1.00 50.81 322 ALA A C 1
ATOM 2538 O O . ALA A 1 322 ? 3.413 15.563 -30.462 1.00 50.81 322 ALA A O 1
ATOM 2539 N N . GLU A 1 323 ? 2.466 17.589 -30.339 1.00 52.47 323 GLU A N 1
ATOM 2540 C CA . GLU A 1 323 ? 2.867 18.023 -31.682 1.00 52.47 323 GLU A CA 1
ATOM 2541 C C . GLU A 1 323 ? 4.371 18.357 -31.761 1.00 52.47 323 GLU A C 1
ATOM 2543 O O . GLU A 1 323 ? 5.018 18.045 -32.761 1.00 52.47 323 GLU A O 1
ATOM 2548 N N . PHE A 1 324 ? 4.957 18.876 -30.674 1.00 49.34 324 PHE A N 1
ATOM 2549 C CA . PHE A 1 324 ? 6.395 19.160 -30.560 1.00 49.34 324 PHE A CA 1
ATOM 2550 C C . PHE A 1 324 ? 7.262 17.899 -30.380 1.00 49.34 324 PHE A C 1
ATOM 2552 O O . PHE A 1 324 ? 8.356 17.809 -30.938 1.00 49.34 324 PHE A O 1
ATOM 2559 N N . LEU A 1 325 ? 6.775 16.899 -29.637 1.00 43.78 325 LEU A N 1
ATOM 2560 C CA . LEU A 1 325 ? 7.531 15.675 -29.333 1.00 43.78 325 LEU A CA 1
ATOM 2561 C C . LEU A 1 325 ? 7.567 14.669 -30.493 1.00 43.78 325 LEU A C 1
ATOM 2563 O O . LEU A 1 325 ? 8.541 13.930 -30.636 1.00 43.78 325 LEU A O 1
ATOM 2567 N N . ARG A 1 326 ? 6.543 14.645 -31.357 1.00 47.53 326 ARG A N 1
ATOM 2568 C CA . ARG A 1 326 ? 6.457 13.721 -32.506 1.00 47.53 326 ARG A CA 1
ATOM 2569 C C . ARG A 1 326 ? 7.713 13.701 -33.397 1.00 47.53 326 ARG A C 1
ATOM 2571 O O . ARG A 1 326 ? 8.217 12.606 -33.63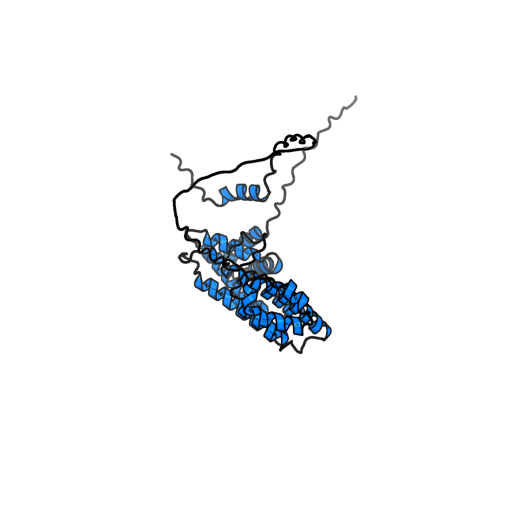3 1.00 47.53 326 ARG A O 1
ATOM 2578 N N . PRO A 1 327 ? 8.254 14.841 -33.869 1.00 48.22 327 PRO A N 1
ATOM 2579 C CA . PRO A 1 327 ? 9.452 14.843 -34.713 1.00 48.22 327 PRO A CA 1
ATOM 2580 C C . PRO A 1 327 ? 10.759 14.529 -33.964 1.00 48.22 327 PRO A C 1
ATOM 2582 O O . PRO A 1 327 ? 11.729 14.128 -34.603 1.00 48.22 327 PRO A O 1
ATOM 2585 N N . LEU A 1 328 ? 10.799 14.691 -32.635 1.00 47.84 328 LEU A N 1
ATOM 2586 C CA . LEU A 1 328 ? 11.976 14.394 -31.801 1.00 47.84 328 LEU A CA 1
ATOM 2587 C C . LEU A 1 328 ? 12.088 12.902 -31.448 1.00 47.84 328 LE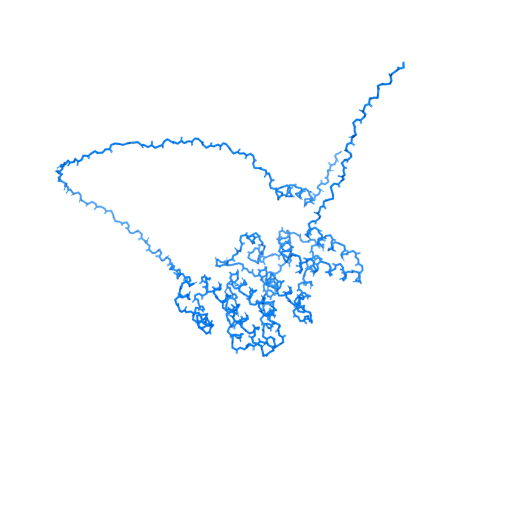U A C 1
ATOM 2589 O O . LEU A 1 328 ? 13.178 12.421 -31.152 1.00 47.84 328 LEU A O 1
ATOM 2593 N N . LEU A 1 329 ? 10.967 12.177 -31.507 1.00 40.25 329 LEU A N 1
ATOM 2594 C CA . LEU A 1 329 ? 10.865 10.747 -31.197 1.00 40.25 329 LEU A CA 1
ATOM 2595 C C . LEU A 1 329 ? 10.957 9.842 -32.436 1.00 40.25 329 LEU A C 1
ATOM 2597 O O . LEU A 1 329 ? 11.119 8.630 -32.305 1.00 40.25 329 LEU A O 1
ATOM 2601 N N . THR A 1 330 ? 10.863 10.401 -33.644 1.00 41.50 330 THR A N 1
ATOM 2602 C CA . THR A 1 330 ? 11.128 9.667 -34.889 1.00 41.50 330 THR A CA 1
ATOM 2603 C C . THR A 1 330 ? 12.604 9.776 -35.277 1.00 41.50 330 THR A C 1
ATOM 2605 O O . THR A 1 330 ? 13.121 10.894 -35.339 1.00 41.50 330 THR A O 1
ATOM 2608 N N . PRO A 1 331 ? 13.293 8.668 -35.613 1.00 44.84 331 PRO A N 1
ATOM 2609 C CA . PRO A 1 331 ? 14.641 8.736 -36.164 1.00 44.84 331 PRO A CA 1
ATOM 2610 C C . PRO A 1 331 ? 14.633 9.599 -37.429 1.00 44.84 331 PRO A C 1
ATOM 2612 O O . PRO A 1 331 ? 13.835 9.352 -38.335 1.00 44.84 331 PRO A O 1
ATOM 2615 N N . ARG A 1 332 ? 15.516 10.604 -37.512 1.00 43.69 332 ARG A N 1
ATOM 2616 C CA . ARG A 1 332 ? 15.763 11.332 -38.764 1.00 43.69 332 ARG A CA 1
ATOM 2617 C C . ARG A 1 332 ? 16.191 10.316 -39.821 1.00 43.69 332 ARG A C 1
ATOM 2619 O O . ARG A 1 332 ? 17.344 9.895 -39.835 1.00 43.69 332 ARG A O 1
ATOM 2626 N N . THR A 1 333 ? 15.290 9.942 -40.725 1.00 45.94 333 THR A N 1
ATOM 2627 C CA . THR A 1 333 ? 15.696 9.372 -42.007 1.00 45.94 333 THR A CA 1
ATOM 2628 C C . THR A 1 333 ? 16.514 10.448 -42.705 1.00 45.94 333 THR A C 1
ATOM 2630 O O . THR A 1 333 ? 15.997 11.516 -43.044 1.00 45.94 333 THR A O 1
ATOM 2633 N N . SER A 1 334 ? 17.813 10.209 -42.831 1.00 37.06 334 SER A N 1
ATOM 2634 C CA . SER A 1 334 ? 18.723 11.029 -43.618 1.00 37.06 334 SER A CA 1
ATOM 2635 C C . SER A 1 334 ? 18.150 11.215 -45.029 1.00 37.06 334 SER A C 1
ATOM 2637 O O . SER A 1 334 ? 17.698 10.237 -45.629 1.00 37.06 334 SER A O 1
ATOM 2639 N N . PRO A 1 335 ? 18.150 12.437 -45.590 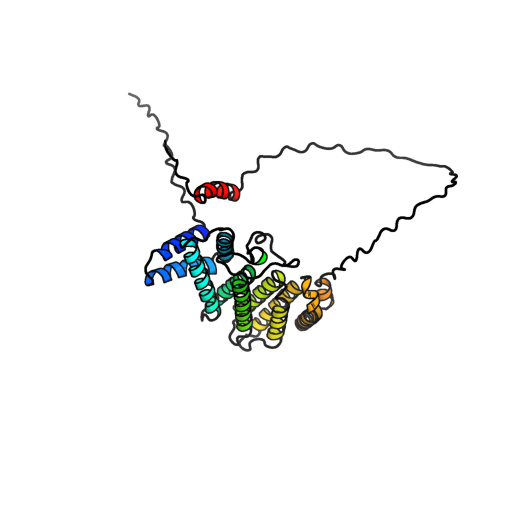1.00 38.69 335 PRO A N 1
ATOM 2640 C CA . PRO A 1 335 ? 17.825 12.610 -46.994 1.00 38.69 335 PRO A CA 1
ATOM 2641 C C . PRO A 1 335 ? 18.935 11.953 -47.818 1.00 38.69 335 PRO A C 1
ATOM 2643 O O . PRO A 1 335 ? 20.092 12.372 -47.774 1.00 38.69 335 PRO A O 1
ATOM 2646 N N . THR A 1 336 ? 18.585 10.902 -48.554 1.00 37.78 336 THR A N 1
ATOM 2647 C CA . THR A 1 336 ? 19.380 10.414 -49.678 1.00 37.78 336 THR A CA 1
ATOM 2648 C C . THR A 1 336 ? 19.389 11.510 -50.740 1.00 37.78 336 THR A C 1
ATOM 2650 O O . THR A 1 336 ? 18.359 11.769 -51.363 1.00 37.78 336 THR A O 1
ATOM 2653 N N . TRP A 1 337 ? 20.525 12.179 -50.914 1.00 41.91 337 TRP A N 1
ATOM 2654 C CA . TRP A 1 337 ? 20.760 13.060 -52.054 1.00 41.91 337 TRP A CA 1
ATOM 2655 C C . TRP A 1 337 ? 21.252 12.215 -53.235 1.00 41.91 337 TRP A C 1
ATOM 2657 O O . TRP A 1 337 ? 22.187 11.428 -53.076 1.00 41.91 337 TRP A O 1
ATOM 2667 N N . CYS A 1 338 ? 20.568 12.352 -54.375 1.00 42.28 338 CYS A N 1
ATOM 2668 C CA . CYS A 1 338 ? 21.063 11.971 -55.699 1.00 42.28 338 CYS A CA 1
ATOM 2669 C C . CYS A 1 338 ? 22.210 12.879 -56.144 1.00 42.28 338 CYS A C 1
ATOM 2671 O O . CYS A 1 338 ? 22.205 14.064 -55.732 1.00 42.28 338 CYS A O 1
#

Nearest PDB structures (foldseek):
  4h3h-assembly1_A  TM=7.885E-01  e=2.134E-24  Homo sapiens
  3ods-assembly1_A  TM=7.869E-01  e=5.078E-24  Homo sapiens
  3o2t-assembly1_A  TM=7.714E-01  e=3.709E-22  Homo sapiens
  6npw-assembly1_C  TM=8.703E-01  e=2.123E-15  Drosophila melanogaster
  3gs3-assembly1_A-2  TM=7.493E-01  e=1.875E-08  Drosophila melanogaster